Protein AF-A0A7S3GFY5-F1 (afdb_monomer_lite)

Sequence (207 aa):
SFEMDSNKLGGDAKDFGSEGYFRPIQFQVVREAEVPRSKLQVELACGDLARLPACQDGKPHDALIVTVPADNYRVREGSLSECLFRRGISVKMLAENRGFDLREATCCWSSSVMSDEEQGKFNFRHLFVLEESLDINFDYRHLLETIRRLFRFISLHNSTSTPIKRIALPLIGCGSAAAFRPEIGRKNFVLRSILDEMMRVKSELEQ

Structure (mmCIF, N/CA/C/O backbone):
data_AF-A0A7S3GFY5-F1
#
_entry.id   AF-A0A7S3GFY5-F1
#
loop_
_atom_site.group_PDB
_atom_site.id
_atom_site.type_symbol
_atom_site.label_atom_id
_atom_site.label_alt_id
_atom_site.label_comp_id
_atom_site.label_asym_id
_atom_site.label_entity_id
_atom_site.label_seq_id
_atom_site.pdbx_PDB_ins_code
_atom_site.Cartn_x
_atom_site.Cartn_y
_atom_site.Cartn_z
_atom_site.occupancy
_atom_site.B_iso_or_equiv
_atom_site.auth_seq_id
_atom_site.auth_comp_id
_atom_site.auth_asym_id
_atom_site.auth_atom_id
_atom_site.pdbx_PDB_model_num
ATOM 1 N N . SER A 1 1 ? 15.814 -20.978 16.950 1.00 30.70 1 SER A N 1
ATOM 2 C CA . SER A 1 1 ? 16.427 -21.515 15.719 1.00 30.70 1 SER A CA 1
ATOM 3 C C . SER A 1 1 ? 15.338 -21.608 14.664 1.00 30.70 1 SER A C 1
ATOM 5 O O . SER A 1 1 ? 14.291 -22.172 14.936 1.00 30.70 1 SER A O 1
ATOM 7 N N . PHE A 1 2 ? 15.520 -20.946 13.521 1.00 26.77 2 PHE A N 1
ATOM 8 C CA . PHE A 1 2 ? 14.592 -20.986 12.386 1.00 26.77 2 PHE A CA 1
ATOM 9 C C . PHE A 1 2 ? 15.231 -21.881 11.321 1.00 26.77 2 PHE A C 1
ATOM 11 O O . PHE A 1 2 ? 16.162 -21.441 10.653 1.00 26.77 2 PHE A O 1
ATOM 18 N N . GLU A 1 3 ? 14.761 -23.117 11.180 1.00 23.27 3 GLU A N 1
ATOM 19 C CA . GLU A 1 3 ? 15.070 -23.953 10.016 1.00 23.27 3 GLU A CA 1
ATOM 20 C C . GLU A 1 3 ? 13.861 -23.939 9.081 1.00 23.27 3 GLU A C 1
ATOM 22 O O . GLU A 1 3 ? 12.731 -24.209 9.488 1.00 23.27 3 GLU A O 1
ATOM 27 N N . MET A 1 4 ? 14.093 -23.528 7.834 1.00 34.88 4 MET A N 1
ATOM 28 C CA . MET A 1 4 ? 13.108 -23.587 6.760 1.00 34.88 4 MET A CA 1
ATOM 29 C C . MET A 1 4 ? 13.351 -24.857 5.960 1.00 34.88 4 MET A C 1
ATOM 31 O O . MET A 1 4 ? 14.419 -25.023 5.377 1.00 34.88 4 MET A O 1
ATOM 35 N N . ASP A 1 5 ? 12.335 -25.707 5.897 1.00 29.02 5 ASP A N 1
ATOM 36 C CA . ASP A 1 5 ? 12.336 -26.889 5.050 1.00 29.02 5 ASP A CA 1
ATOM 37 C C . ASP A 1 5 ? 12.139 -26.462 3.582 1.00 29.02 5 ASP A C 1
ATOM 39 O O . ASP A 1 5 ? 11.052 -26.052 3.160 1.00 29.02 5 ASP A O 1
ATOM 43 N N . SER A 1 6 ? 13.229 -26.476 2.811 1.00 35.22 6 SER A N 1
ATOM 44 C CA . SER A 1 6 ? 13.293 -26.026 1.411 1.00 35.22 6 SER A CA 1
ATOM 45 C C . SER A 1 6 ? 12.452 -26.870 0.447 1.00 35.22 6 SER A C 1
ATOM 47 O O . SER A 1 6 ? 12.243 -26.466 -0.696 1.00 35.22 6 SER A O 1
ATOM 49 N N . ASN A 1 7 ? 11.925 -28.008 0.902 1.00 34.03 7 ASN A N 1
ATOM 50 C CA . ASN A 1 7 ? 11.219 -28.974 0.063 1.00 34.03 7 ASN A CA 1
ATOM 51 C C . ASN A 1 7 ? 9.719 -28.696 -0.141 1.00 34.03 7 ASN A C 1
ATOM 53 O O . ASN A 1 7 ? 9.075 -29.417 -0.896 1.00 34.03 7 ASN A O 1
ATOM 57 N N . LYS A 1 8 ? 9.141 -27.644 0.459 1.00 36.75 8 LYS A N 1
ATOM 58 C CA . LYS A 1 8 ? 7.705 -27.313 0.289 1.00 36.75 8 LYS A CA 1
ATOM 59 C C . LYS A 1 8 ? 7.379 -26.296 -0.815 1.00 36.75 8 LYS A C 1
ATOM 61 O O . LYS A 1 8 ? 6.218 -25.935 -0.970 1.00 36.75 8 LYS A O 1
ATOM 66 N N . LEU A 1 9 ? 8.366 -25.841 -1.591 1.00 36.31 9 LEU A N 1
ATOM 67 C CA . LEU A 1 9 ? 8.170 -24.873 -2.688 1.00 36.31 9 LEU A CA 1
ATOM 68 C C . LEU A 1 9 ? 8.372 -25.468 -4.096 1.00 36.31 9 LEU A C 1
ATOM 70 O O . LEU A 1 9 ? 8.363 -24.727 -5.076 1.00 36.31 9 LEU A O 1
ATOM 74 N N . GLY A 1 10 ? 8.537 -26.789 -4.212 1.00 30.88 10 GLY A N 1
ATOM 75 C CA . GLY A 1 10 ? 8.690 -27.488 -5.490 1.00 30.88 10 GLY A CA 1
ATOM 76 C C . GLY A 1 10 ? 7.355 -27.746 -6.189 1.00 30.88 10 GLY A C 1
ATOM 77 O O . GLY A 1 10 ? 6.876 -28.873 -6.193 1.00 30.88 10 GLY A O 1
ATOM 78 N N . GLY A 1 11 ? 6.747 -26.704 -6.757 1.00 31.19 11 GLY A N 1
ATOM 79 C CA . GLY A 1 11 ? 5.776 -26.849 -7.842 1.00 31.19 11 GLY A CA 1
ATOM 80 C C . GLY A 1 11 ? 6.497 -26.611 -9.165 1.00 31.19 11 GLY A C 1
ATOM 81 O O . GLY A 1 11 ? 7.033 -25.522 -9.373 1.00 31.19 11 GLY A O 1
ATOM 82 N N . ASP A 1 12 ? 6.567 -27.634 -10.015 1.00 30.86 12 ASP A N 1
ATOM 83 C CA . ASP A 1 12 ? 7.300 -27.622 -11.281 1.00 30.86 12 ASP A CA 1
ATOM 84 C C . ASP A 1 12 ? 6.913 -26.438 -12.181 1.00 30.86 12 ASP A C 1
ATOM 86 O O . ASP A 1 12 ? 5.756 -26.240 -12.549 1.00 30.86 12 ASP A O 1
ATOM 90 N N . ALA A 1 13 ? 7.918 -25.667 -12.596 1.00 38.69 13 ALA A N 1
ATOM 91 C CA . ALA A 1 13 ? 7.795 -24.541 -13.519 1.00 38.69 13 ALA A CA 1
ATOM 92 C C . ALA A 1 13 ? 7.617 -25.000 -14.985 1.00 38.69 13 ALA A C 1
ATOM 94 O O . ALA A 1 13 ? 8.360 -24.565 -15.866 1.00 38.69 13 ALA A O 1
ATOM 95 N N . LYS A 1 14 ? 6.669 -25.909 -15.255 1.00 31.92 14 LYS A N 1
ATOM 96 C CA . LYS A 1 14 ? 6.396 -26.442 -16.606 1.00 31.92 14 LYS A CA 1
ATOM 97 C C . LYS A 1 14 ? 4.981 -26.204 -17.150 1.00 31.92 14 LYS A C 1
ATOM 99 O O . LYS A 1 14 ? 4.750 -26.526 -18.307 1.00 31.92 14 LYS A O 1
ATOM 104 N N . ASP A 1 15 ? 4.092 -25.546 -16.406 1.00 35.19 15 ASP A N 1
ATOM 105 C CA . ASP A 1 15 ? 2.681 -25.363 -16.809 1.00 35.19 15 ASP A CA 1
ATOM 106 C C . ASP A 1 15 ? 2.323 -23.983 -17.399 1.00 35.19 15 ASP A C 1
ATOM 108 O O . ASP A 1 15 ? 1.153 -23.609 -17.464 1.00 35.19 15 ASP A O 1
ATOM 112 N N . PHE A 1 16 ? 3.290 -23.211 -17.907 1.00 41.00 16 PHE A N 1
ATOM 113 C CA . PHE A 1 16 ? 2.990 -21.982 -18.663 1.00 41.00 16 PHE A CA 1
ATOM 114 C C . PHE A 1 16 ? 2.702 -22.295 -20.141 1.00 41.00 16 PHE A C 1
ATOM 116 O O . PHE A 1 16 ? 3.398 -21.838 -21.045 1.00 41.00 16 PHE A O 1
ATOM 123 N N . GLY A 1 17 ? 1.684 -23.127 -20.370 1.00 30.91 17 GLY A N 1
ATOM 124 C CA . GLY A 1 17 ? 1.085 -23.387 -21.676 1.00 30.91 17 GLY A CA 1
ATOM 125 C C . GLY A 1 17 ? -0.063 -22.415 -21.959 1.00 30.91 17 GLY A C 1
ATOM 126 O O . GLY A 1 17 ? -0.849 -22.080 -21.077 1.00 30.91 17 GLY A O 1
ATOM 127 N N . SER A 1 18 ? -0.128 -21.950 -23.202 1.00 42.31 18 SER A N 1
ATOM 128 C CA . SER A 1 18 ? -1.185 -21.127 -23.799 1.00 42.31 18 SER A CA 1
ATOM 129 C C . SER A 1 18 ? -2.602 -21.650 -23.508 1.00 42.31 18 SER A C 1
ATOM 131 O O . SER A 1 18 ? -2.852 -22.839 -23.666 1.00 42.31 18 SER A O 1
ATOM 133 N N . GLU A 1 19 ? -3.514 -20.736 -23.148 1.00 44.09 19 GLU A N 1
ATOM 134 C CA . GLU A 1 19 ? -4.942 -20.970 -22.837 1.00 44.09 19 GLU A CA 1
ATOM 135 C C . GLU A 1 19 ? -5.229 -21.794 -21.565 1.00 44.09 19 GLU A C 1
ATOM 137 O O . GLU A 1 19 ? -5.880 -22.834 -21.583 1.00 44.09 19 GLU A O 1
ATOM 142 N N . GLY A 1 20 ? -4.784 -21.289 -20.410 1.00 33.06 20 GLY A N 1
ATOM 143 C CA . GLY A 1 20 ? -5.116 -21.845 -19.096 1.00 33.06 20 GLY A CA 1
ATOM 144 C C . GLY A 1 20 ? -5.963 -20.883 -18.267 1.00 33.06 20 GLY A C 1
ATOM 145 O O . GLY A 1 20 ? -5.518 -19.784 -17.938 1.00 33.06 20 GLY A O 1
ATOM 146 N N . TYR A 1 21 ? -7.174 -21.296 -17.891 1.00 36.22 21 TYR A N 1
ATOM 147 C CA . TYR A 1 21 ? -7.978 -20.637 -16.862 1.00 36.22 21 TYR A CA 1
ATOM 148 C C . TYR A 1 21 ? -7.131 -20.450 -15.594 1.00 36.22 21 TYR A C 1
ATOM 150 O O . TYR A 1 21 ? -6.921 -21.401 -14.840 1.00 36.22 21 TYR A O 1
ATOM 158 N N . PHE A 1 22 ? -6.664 -19.225 -15.332 1.00 44.25 22 PHE A N 1
ATOM 159 C CA 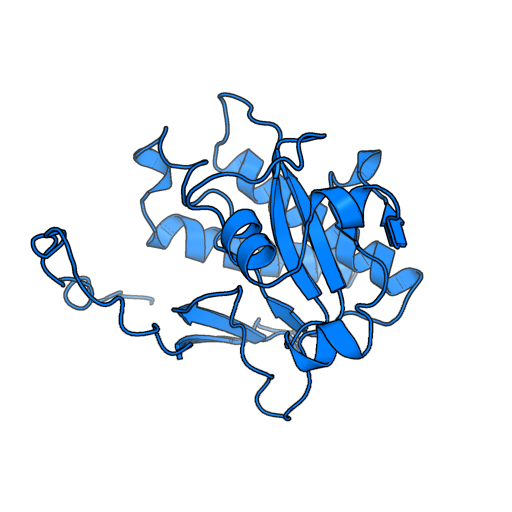. PHE A 1 22 ? -6.119 -18.858 -14.029 1.00 44.25 22 PHE A CA 1
ATOM 160 C C . PHE A 1 22 ? -7.226 -19.102 -13.001 1.00 44.25 22 PHE A C 1
ATOM 162 O O . PHE A 1 22 ? -8.172 -18.317 -12.889 1.00 44.25 22 PHE A O 1
ATOM 169 N N . ARG A 1 23 ? -7.147 -20.216 -12.261 1.00 44.69 23 ARG A N 1
ATOM 170 C CA . ARG A 1 23 ? -7.984 -20.375 -11.073 1.00 44.69 23 ARG A CA 1
ATOM 171 C C . ARG A 1 23 ? -7.670 -19.183 -10.171 1.00 44.69 23 ARG A C 1
ATOM 173 O O . ARG A 1 23 ? -6.487 -18.909 -9.955 1.00 44.69 23 ARG A O 1
ATOM 180 N N . PRO A 1 24 ? -8.681 -18.456 -9.665 1.00 56.12 24 PRO A N 1
ATOM 181 C CA . PRO A 1 24 ? -8.428 -17.383 -8.722 1.00 56.12 24 PRO A CA 1
ATOM 182 C C . PRO A 1 24 ? -7.614 -17.958 -7.565 1.00 56.12 24 PRO A C 1
ATOM 184 O O . PRO A 1 24 ? -8.074 -18.890 -6.903 1.00 56.12 24 PRO A O 1
ATOM 187 N N . ILE A 1 25 ? -6.401 -17.446 -7.353 1.00 63.50 25 ILE A N 1
ATOM 188 C CA . ILE A 1 25 ? -5.628 -17.786 -6.162 1.00 63.50 25 ILE A CA 1
ATOM 189 C C . ILE A 1 25 ? -6.457 -17.268 -4.990 1.00 63.50 25 ILE A C 1
ATOM 191 O O . ILE A 1 25 ? -6.656 -16.057 -4.857 1.00 63.50 25 ILE A O 1
ATOM 195 N N . GLN A 1 26 ? -7.013 -18.183 -4.195 1.00 72.88 26 GLN A N 1
ATOM 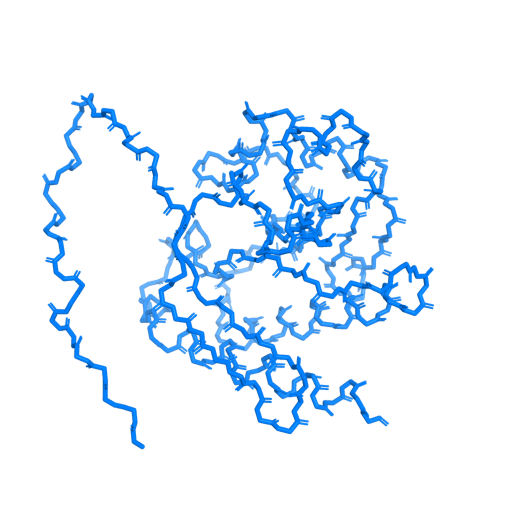196 C CA . GLN A 1 26 ? -7.684 -17.801 -2.962 1.00 72.88 26 GLN A CA 1
ATOM 197 C C . GLN A 1 26 ? -6.650 -17.149 -2.053 1.00 72.88 26 GLN A C 1
ATOM 199 O O . GLN A 1 26 ? -5.553 -17.678 -1.878 1.00 72.88 26 GLN A O 1
ATOM 204 N N . PHE A 1 27 ? -6.998 -15.984 -1.515 1.00 85.81 27 PHE A N 1
ATOM 205 C CA . PHE A 1 27 ? -6.124 -15.270 -0.602 1.00 85.81 27 PHE A CA 1
ATOM 206 C C . PHE A 1 27 ? -5.930 -16.123 0.654 1.00 85.81 27 PHE A C 1
ATOM 208 O O . PHE A 1 27 ? -6.891 -16.406 1.367 1.00 85.81 27 PHE A O 1
ATOM 215 N N . GLN A 1 28 ? -4.701 -16.568 0.892 1.00 87.81 28 GLN A N 1
ATOM 216 C CA . GLN A 1 28 ? -4.372 -17.492 1.966 1.00 87.81 28 GLN A CA 1
ATOM 217 C C . GLN A 1 28 ? -3.229 -16.930 2.797 1.00 87.81 28 GLN A C 1
ATOM 219 O O . GLN A 1 28 ? -2.145 -16.668 2.274 1.00 87.81 28 GLN A O 1
ATOM 224 N N . VAL A 1 29 ? -3.448 -16.806 4.104 1.00 87.81 29 VAL A N 1
ATOM 225 C CA . VAL A 1 29 ? -2.367 -16.544 5.055 1.00 87.81 29 VAL A CA 1
ATOM 226 C C . VAL A 1 29 ? -1.476 -17.783 5.116 1.00 87.81 29 VAL A C 1
ATOM 228 O O . VAL A 1 29 ? -1.919 -18.887 5.427 1.00 87.81 29 VAL A O 1
ATOM 231 N N . VAL A 1 30 ? -0.211 -17.599 4.754 1.00 88.00 30 VAL A N 1
ATOM 232 C CA . VAL A 1 30 ? 0.826 -18.637 4.739 1.00 88.00 30 VAL A CA 1
ATOM 233 C C . VAL A 1 30 ? 1.591 -18.635 6.057 1.00 88.00 30 VAL A C 1
ATOM 235 O O . VAL A 1 30 ? 2.077 -19.678 6.498 1.00 88.00 30 VAL A O 1
ATOM 238 N N . ARG A 1 31 ? 1.733 -17.462 6.683 1.00 82.69 31 ARG A N 1
ATOM 239 C CA . ARG A 1 31 ? 2.439 -17.319 7.952 1.00 82.69 31 ARG A CA 1
ATOM 240 C C . ARG A 1 31 ? 1.965 -16.105 8.726 1.00 82.69 31 ARG A C 1
ATOM 242 O O . ARG A 1 31 ? 1.640 -15.086 8.133 1.00 82.69 31 ARG A O 1
ATOM 249 N N . GLU A 1 32 ? 2.051 -16.199 10.040 1.00 85.75 32 GLU A N 1
ATOM 250 C CA . GLU A 1 32 ? 1.797 -15.092 10.951 1.00 85.75 32 GLU A CA 1
ATOM 251 C C . GLU A 1 32 ? 2.980 -14.937 11.902 1.00 85.75 32 GLU A C 1
ATOM 253 O O . GLU A 1 32 ? 3.670 -15.911 12.230 1.00 85.75 32 GLU A O 1
ATOM 258 N N . ALA A 1 33 ? 3.234 -13.704 12.315 1.00 78.94 33 ALA A N 1
ATOM 259 C CA . ALA A 1 33 ? 4.218 -13.377 13.326 1.00 78.94 33 ALA A CA 1
ATOM 260 C C . ALA A 1 33 ? 3.703 -12.229 14.193 1.00 78.94 33 ALA A C 1
ATOM 262 O O . ALA A 1 33 ? 3.235 -11.209 13.687 1.00 78.94 33 ALA A O 1
ATOM 263 N N . GLU A 1 34 ? 3.838 -12.379 15.504 1.00 82.44 34 GLU A N 1
ATOM 264 C CA . GLU A 1 34 ? 3.674 -11.273 16.438 1.00 82.44 34 GLU A CA 1
ATOM 265 C C . GLU A 1 34 ? 5.003 -10.539 16.596 1.00 82.44 34 GLU A C 1
ATOM 267 O O . GLU A 1 34 ? 6.067 -11.153 16.679 1.00 82.44 34 GLU A O 1
ATOM 272 N N . VAL A 1 35 ? 4.935 -9.214 16.652 1.00 74.50 35 VAL A N 1
ATOM 273 C CA . VAL A 1 35 ? 6.078 -8.323 16.870 1.00 74.50 35 VAL A CA 1
ATOM 274 C C . VAL A 1 35 ? 6.354 -8.258 18.375 1.00 74.50 35 VAL A C 1
ATOM 276 O O . VAL A 1 35 ? 5.540 -7.658 19.089 1.00 74.50 35 VAL A O 1
ATOM 279 N N . PRO A 1 36 ? 7.469 -8.824 18.897 1.00 74.56 36 PRO A N 1
ATOM 280 C CA . PRO A 1 36 ? 7.728 -8.820 20.332 1.00 74.56 36 PRO A CA 1
ATOM 281 C C . PRO A 1 36 ? 7.668 -7.420 20.941 1.00 74.56 36 PRO A C 1
ATOM 283 O O . PRO A 1 36 ? 8.161 -6.457 20.357 1.00 74.56 36 PRO A O 1
ATOM 286 N N . ARG A 1 37 ? 7.097 -7.332 22.149 1.00 78.06 37 ARG A N 1
ATOM 287 C CA . ARG A 1 37 ? 6.901 -6.080 22.906 1.00 78.06 37 ARG A CA 1
ATOM 288 C C . ARG A 1 37 ? 5.995 -5.058 22.214 1.00 78.06 37 ARG A C 1
ATOM 290 O O . ARG A 1 37 ? 6.004 -3.891 22.584 1.00 78.06 37 ARG A O 1
ATOM 297 N N . SER A 1 38 ? 5.179 -5.489 21.257 1.00 74.38 38 SER A N 1
ATOM 298 C CA . SER A 1 38 ? 4.217 -4.626 20.587 1.00 74.38 38 SER A CA 1
ATOM 299 C C . SER A 1 38 ? 2.889 -5.354 20.344 1.00 74.38 38 SER A C 1
ATOM 301 O O . SER A 1 38 ? 2.827 -6.576 20.375 1.00 74.38 38 SER A O 1
ATOM 303 N N . LYS A 1 39 ? 1.823 -4.600 20.049 1.00 80.00 39 LYS A N 1
ATOM 304 C CA . LYS A 1 39 ? 0.520 -5.147 19.619 1.00 80.00 39 LYS A CA 1
ATOM 305 C C . LYS A 1 39 ? 0.408 -5.376 18.100 1.00 80.00 39 LYS A C 1
ATOM 307 O O . LYS A 1 39 ? -0.700 -5.481 17.588 1.00 80.00 39 LYS A O 1
ATOM 312 N N . LEU A 1 40 ? 1.521 -5.340 17.361 1.00 81.62 40 LEU A N 1
ATOM 313 C CA . LEU A 1 40 ? 1.526 -5.503 15.904 1.00 81.62 40 LEU A CA 1
ATOM 314 C C . LEU A 1 40 ? 1.606 -6.984 15.535 1.00 81.62 40 LEU A C 1
ATOM 316 O O . LEU A 1 40 ? 2.421 -7.728 16.080 1.00 81.62 40 LEU A O 1
ATOM 320 N N . GLN A 1 41 ? 0.775 -7.365 14.575 1.00 86.62 41 GLN A N 1
ATOM 321 C CA . GLN A 1 41 ? 0.768 -8.671 13.936 1.00 86.62 41 GLN A CA 1
ATOM 322 C C . GLN A 1 41 ? 1.143 -8.476 12.469 1.00 86.62 41 GLN A C 1
ATOM 324 O O . GLN A 1 41 ? 0.663 -7.541 11.823 1.00 86.62 41 GLN A O 1
ATOM 329 N N . VAL A 1 42 ? 2.028 -9.328 11.961 1.00 86.94 42 VAL A N 1
ATOM 330 C CA . VAL A 1 42 ? 2.377 -9.377 10.544 1.00 86.94 42 VAL A CA 1
ATOM 331 C C . VAL A 1 42 ? 1.895 -10.692 9.964 1.00 86.94 42 VAL A C 1
ATOM 333 O O . VAL A 1 42 ? 2.231 -11.764 10.466 1.00 86.94 42 VAL A O 1
ATOM 336 N N . GLU A 1 43 ? 1.147 -10.597 8.874 1.00 89.44 43 GLU A N 1
ATOM 337 C CA . GLU A 1 43 ? 0.665 -11.742 8.115 1.00 89.44 43 GLU A CA 1
ATOM 338 C C . GLU A 1 43 ? 1.371 -11.775 6.759 1.00 89.44 43 GLU A C 1
ATOM 340 O O . GLU A 1 43 ? 1.380 -10.798 6.008 1.00 89.44 43 GLU A O 1
ATOM 345 N N . LEU A 1 44 ? 1.973 -12.915 6.434 1.00 87.12 44 LEU A N 1
ATOM 346 C CA . LEU A 1 44 ? 2.423 -13.227 5.088 1.00 87.12 44 LEU A CA 1
ATOM 347 C C . LEU A 1 44 ? 1.317 -14.011 4.397 1.00 87.12 44 LEU A C 1
ATOM 349 O O . LEU A 1 44 ? 1.022 -15.140 4.791 1.00 87.12 44 LEU A O 1
ATOM 353 N N . ALA A 1 45 ? 0.756 -13.443 3.337 1.00 89.44 45 ALA A N 1
ATOM 354 C CA . ALA A 1 45 ? -0.304 -14.068 2.565 1.00 89.44 45 ALA A CA 1
ATOM 355 C C . ALA A 1 45 ? 0.066 -14.224 1.086 1.00 89.44 45 ALA A C 1
ATOM 357 O O . ALA A 1 45 ? 0.861 -13.463 0.534 1.00 89.44 45 ALA A O 1
ATOM 358 N N . CYS A 1 46 ? -0.528 -15.228 0.448 1.00 87.94 46 CYS A N 1
ATOM 359 C CA . CYS A 1 46 ? -0.468 -15.457 -0.987 1.00 87.94 46 CYS A CA 1
ATOM 360 C C . CYS A 1 46 ? -1.853 -15.198 -1.583 1.00 87.94 46 CYS A C 1
ATOM 362 O O . CYS A 1 46 ? -2.831 -15.802 -1.149 1.00 87.94 46 CYS A O 1
ATOM 364 N N . GLY A 1 47 ? -1.948 -14.306 -2.565 1.00 90.00 47 GLY A N 1
ATOM 365 C CA . GLY A 1 47 ? -3.213 -13.975 -3.211 1.00 90.00 47 GLY A CA 1
ATOM 366 C C . GLY A 1 47 ? -3.114 -12.756 -4.119 1.00 90.00 47 GLY A C 1
ATOM 367 O O . GLY A 1 47 ? -2.063 -12.126 -4.235 1.00 90.00 47 GLY A O 1
ATOM 368 N N . ASP A 1 48 ? -4.230 -12.427 -4.765 1.00 90.62 48 ASP A N 1
ATOM 369 C CA . ASP A 1 48 ? -4.370 -11.225 -5.588 1.00 90.62 48 ASP A CA 1
ATOM 370 C C . ASP A 1 48 ? -4.787 -10.033 -4.713 1.00 90.62 48 ASP A C 1
ATOM 372 O O . ASP A 1 48 ? -5.914 -9.976 -4.220 1.00 90.62 48 ASP A O 1
ATOM 376 N N . LEU A 1 49 ? -3.887 -9.063 -4.534 1.00 93.12 49 LEU A N 1
ATOM 377 C CA . LEU A 1 49 ? -4.152 -7.844 -3.761 1.00 93.12 49 LEU A CA 1
ATOM 378 C C . LEU A 1 49 ? -5.241 -6.957 -4.382 1.00 93.12 49 LEU A C 1
ATOM 380 O O . LEU A 1 49 ? -5.895 -6.209 -3.660 1.00 93.12 49 LEU A O 1
ATOM 384 N N . ALA A 1 50 ? -5.508 -7.057 -5.688 1.00 93.19 50 ALA A N 1
ATOM 385 C CA . ALA A 1 50 ? -6.646 -6.366 -6.294 1.00 93.19 50 ALA A CA 1
ATOM 386 C C . ALA A 1 50 ? -7.992 -7.012 -5.898 1.00 93.19 50 ALA A C 1
ATOM 388 O O . ALA A 1 50 ? -9.053 -6.411 -6.076 1.00 93.19 50 ALA A O 1
ATOM 389 N N . ARG A 1 51 ? -7.947 -8.225 -5.331 1.00 93.00 51 ARG A N 1
ATOM 390 C CA . ARG A 1 51 ? -9.056 -8.996 -4.747 1.00 93.00 51 ARG A CA 1
ATOM 391 C C . ARG A 1 51 ? -8.880 -9.196 -3.240 1.00 93.00 51 ARG A C 1
ATOM 393 O O . ARG A 1 51 ? -9.321 -10.214 -2.707 1.00 93.00 51 ARG A O 1
ATOM 400 N N . LEU A 1 52 ? -8.231 -8.247 -2.565 1.00 93.81 52 LEU A N 1
ATOM 401 C CA . LEU A 1 52 ? -8.000 -8.310 -1.125 1.00 93.81 52 LEU A CA 1
ATOM 402 C C . LEU A 1 52 ? -9.320 -8.613 -0.385 1.00 93.81 52 LEU A C 1
ATOM 404 O O . LEU A 1 52 ? -10.307 -7.895 -0.597 1.00 93.81 52 LEU A O 1
ATOM 408 N N . PRO A 1 53 ? -9.385 -9.677 0.436 1.00 93.12 53 PRO A N 1
ATOM 409 C CA . PRO A 1 53 ? -10.580 -9.980 1.210 1.00 93.12 53 PRO A CA 1
ATOM 410 C C . PRO A 1 53 ? -10.769 -8.959 2.337 1.00 93.12 53 PRO A C 1
ATOM 412 O O . PRO A 1 53 ? -9.853 -8.218 2.698 1.00 93.12 53 PRO A O 1
ATOM 415 N N . ALA A 1 54 ? -11.966 -8.927 2.918 1.00 91.81 54 ALA A N 1
ATOM 416 C CA . ALA A 1 54 ? -12.163 -8.251 4.192 1.00 91.81 54 ALA A CA 1
ATOM 417 C C . ALA A 1 54 ? -11.315 -8.927 5.281 1.00 91.81 54 ALA A C 1
ATOM 419 O O . ALA A 1 54 ? -10.991 -10.114 5.193 1.00 91.81 54 ALA A O 1
ATOM 420 N N . CYS A 1 55 ? -10.960 -8.170 6.316 1.00 87.56 55 CYS A N 1
ATOM 421 C CA . CYS A 1 55 ? -10.313 -8.726 7.497 1.00 87.56 55 CYS A CA 1
ATOM 422 C C . CYS A 1 55 ? -11.242 -9.735 8.198 1.00 87.56 55 CYS A C 1
ATOM 424 O O . CYS A 1 55 ? -12.451 -9.750 7.964 1.00 87.56 55 CYS A O 1
ATOM 426 N N . GLN A 1 56 ? -10.694 -10.536 9.117 1.00 83.81 56 GLN A N 1
ATOM 427 C CA . GLN A 1 56 ? -11.458 -11.547 9.866 1.00 83.81 56 GLN A CA 1
ATOM 428 C C . GLN A 1 56 ? -12.692 -10.975 10.595 1.00 83.81 56 GLN A C 1
ATOM 430 O O . GLN A 1 56 ? -13.685 -11.674 10.762 1.00 83.81 56 GLN A O 1
ATOM 435 N N . ASP A 1 57 ? -12.664 -9.694 10.987 1.00 87.69 57 ASP A N 1
ATOM 436 C CA . ASP A 1 57 ? -13.793 -8.992 11.614 1.00 87.69 57 ASP A CA 1
ATOM 437 C C . ASP A 1 57 ? -14.803 -8.396 10.612 1.00 87.69 57 ASP A C 1
ATOM 439 O O . ASP A 1 57 ? -15.638 -7.576 10.992 1.00 87.69 57 ASP A O 1
ATOM 443 N N . GLY A 1 58 ? -14.713 -8.769 9.332 1.00 89.62 58 GLY A N 1
ATOM 444 C CA . GLY A 1 58 ? -15.588 -8.314 8.251 1.00 89.62 58 GLY A CA 1
ATOM 445 C C . GLY A 1 58 ? -15.338 -6.877 7.786 1.00 89.62 58 GLY A C 1
ATOM 446 O O . GLY A 1 58 ? -16.053 -6.390 6.915 1.00 89.62 58 GLY A O 1
ATOM 447 N N . LYS A 1 59 ? -14.342 -6.178 8.344 1.00 91.38 59 LYS A N 1
ATOM 448 C CA . LYS A 1 59 ? -14.033 -4.791 7.971 1.00 91.38 59 LYS A CA 1
ATOM 449 C C . LYS A 1 59 ? -13.054 -4.722 6.798 1.00 91.38 59 LYS A C 1
ATOM 451 O O . LYS A 1 59 ? -12.213 -5.613 6.654 1.00 91.38 59 LYS A O 1
ATOM 456 N N . PRO A 1 60 ? -13.096 -3.643 5.998 1.00 93.62 60 PRO A N 1
ATOM 457 C CA . PRO A 1 60 ? -12.043 -3.372 5.033 1.00 93.62 60 PRO A CA 1
ATOM 458 C C . PRO A 1 60 ? -10.712 -3.097 5.744 1.00 93.62 60 PRO A C 1
ATOM 460 O O . PRO A 1 60 ? -10.667 -2.689 6.909 1.00 93.62 60 PRO A O 1
ATOM 463 N N . HIS A 1 61 ? -9.626 -3.284 5.006 1.00 95.44 61 HIS A N 1
ATOM 464 C CA . HIS A 1 61 ? -8.310 -2.790 5.374 1.00 95.44 61 HIS A CA 1
ATOM 465 C C . HIS A 1 61 ? -8.328 -1.256 5.360 1.00 95.44 61 HIS A C 1
ATOM 467 O O . HIS A 1 61 ? -9.085 -0.628 4.615 1.00 95.44 61 HIS A O 1
ATOM 473 N N . ASP A 1 62 ? -7.493 -0.620 6.171 1.00 96.06 62 ASP A N 1
ATOM 474 C CA . ASP A 1 62 ? -7.435 0.840 6.181 1.00 96.06 62 ASP A CA 1
ATOM 475 C C . ASP A 1 62 ? -6.683 1.359 4.950 1.00 96.06 62 ASP A C 1
ATOM 477 O O . ASP A 1 62 ? -7.090 2.357 4.361 1.00 96.06 62 ASP A O 1
ATOM 481 N N . ALA A 1 63 ? -5.647 0.647 4.499 1.00 96.56 63 ALA A N 1
ATOM 482 C CA . ALA A 1 63 ? -4.930 0.991 3.276 1.00 96.56 63 ALA A CA 1
ATOM 483 C C . ALA A 1 63 ? -4.437 -0.236 2.496 1.00 96.56 63 ALA A C 1
ATOM 485 O O . ALA A 1 63 ? -4.012 -1.237 3.079 1.00 96.56 63 ALA A O 1
ATOM 486 N N . LEU A 1 64 ? -4.437 -0.119 1.167 1.00 97.25 64 LEU A N 1
ATOM 487 C CA . LEU A 1 64 ? -3.640 -0.947 0.264 1.00 97.25 64 LEU A CA 1
ATOM 488 C C . LEU A 1 64 ? -2.467 -0.113 -0.256 1.00 97.25 64 LEU A C 1
ATOM 490 O O . LEU A 1 64 ? -2.675 0.984 -0.771 1.00 97.25 64 LEU A O 1
ATOM 494 N N . ILE A 1 65 ? -1.251 -0.641 -0.158 1.00 95.50 65 ILE A N 1
ATOM 495 C CA . ILE A 1 65 ? -0.060 -0.011 -0.727 1.00 95.50 65 ILE A CA 1
ATOM 496 C C . ILE A 1 65 ? 0.143 -0.479 -2.166 1.00 95.50 65 ILE A C 1
ATOM 498 O O . ILE A 1 65 ? 0.069 -1.671 -2.462 1.00 95.50 65 ILE A O 1
ATOM 502 N N . VAL A 1 66 ? 0.462 0.455 -3.055 1.00 93.81 66 VAL A N 1
ATOM 503 C CA . VAL A 1 66 ? 0.935 0.182 -4.414 1.00 93.81 66 VAL A CA 1
ATOM 504 C C . VAL A 1 66 ? 2.256 0.893 -4.655 1.00 93.81 66 VAL A C 1
ATOM 506 O O . VAL A 1 66 ? 2.473 1.998 -4.160 1.00 93.81 66 VAL A O 1
ATOM 509 N N . THR A 1 67 ? 3.131 0.269 -5.437 1.00 89.31 67 THR A N 1
ATOM 510 C CA . THR A 1 67 ? 4.378 0.888 -5.888 1.00 89.31 67 THR A CA 1
ATOM 511 C C . THR A 1 67 ? 4.252 1.320 -7.341 1.00 89.31 67 THR A C 1
ATOM 513 O O . THR A 1 67 ? 3.711 0.596 -8.184 1.00 89.31 67 THR A O 1
ATOM 516 N N . VAL A 1 68 ? 4.734 2.521 -7.644 1.00 89.31 68 VAL A N 1
ATOM 517 C CA . VAL A 1 68 ? 4.755 3.084 -9.000 1.00 89.31 68 VAL A CA 1
ATOM 518 C C . VAL A 1 68 ? 6.065 3.835 -9.226 1.00 89.31 68 VAL A C 1
ATOM 520 O O . VAL A 1 68 ? 6.662 4.301 -8.260 1.00 89.31 68 VAL A O 1
ATOM 523 N N . PRO A 1 69 ? 6.533 3.987 -10.474 1.00 87.38 69 PRO A N 1
ATOM 524 C CA . PRO A 1 69 ? 7.631 4.902 -10.746 1.00 87.38 69 PRO A CA 1
ATOM 525 C C . PRO A 1 69 ? 7.249 6.343 -10.393 1.00 87.38 69 PRO A C 1
ATOM 527 O O . PRO A 1 69 ? 6.114 6.756 -10.649 1.00 87.38 69 PRO A O 1
ATOM 530 N N . ALA A 1 70 ? 8.208 7.097 -9.857 1.00 88.62 70 ALA A N 1
ATOM 531 C CA . ALA A 1 70 ? 8.028 8.509 -9.527 1.00 88.62 70 ALA A CA 1
ATOM 532 C C . ALA A 1 70 ? 7.423 9.302 -10.697 1.00 88.62 70 ALA A C 1
ATOM 534 O O . ALA A 1 70 ? 7.851 9.159 -11.847 1.00 88.62 70 ALA A O 1
ATOM 535 N N . ASP A 1 71 ? 6.377 10.075 -10.389 1.00 87.75 71 ASP A N 1
ATOM 536 C CA . ASP A 1 71 ? 5.584 10.885 -11.327 1.00 87.75 71 ASP A CA 1
ATOM 537 C C . ASP A 1 71 ? 5.022 10.151 -12.568 1.00 87.75 71 ASP A C 1
ATOM 539 O O . ASP A 1 71 ? 4.524 10.778 -13.508 1.00 87.75 71 ASP A O 1
ATOM 543 N N . ASN A 1 72 ? 5.037 8.814 -12.592 1.00 90.00 72 ASN A N 1
ATOM 544 C CA . ASN A 1 72 ? 4.528 8.028 -13.711 1.00 90.00 72 ASN A CA 1
ATOM 545 C C . ASN A 1 72 ? 3.512 6.979 -13.251 1.00 90.00 72 ASN A C 1
ATOM 547 O O . ASN A 1 72 ? 3.824 5.821 -12.975 1.00 90.00 72 ASN A O 1
ATOM 551 N N . TYR A 1 73 ? 2.249 7.397 -13.278 1.00 92.88 73 TYR A N 1
ATOM 552 C CA . TYR A 1 73 ? 1.091 6.584 -12.902 1.00 92.88 73 TYR A CA 1
ATOM 553 C C . TYR A 1 73 ? 0.428 5.873 -14.086 1.00 92.88 73 TYR A C 1
ATOM 555 O O . TYR A 1 73 ? -0.737 5.477 -14.002 1.00 92.88 73 TYR A O 1
ATOM 563 N N . ARG A 1 74 ? 1.118 5.749 -15.227 1.00 90.88 74 ARG A N 1
ATOM 564 C CA . ARG A 1 74 ? 0.577 4.982 -16.354 1.00 90.88 74 ARG A CA 1
ATOM 565 C C . ARG A 1 74 ? 0.392 3.527 -15.931 1.00 90.88 74 ARG A C 1
ATOM 567 O O . ARG A 1 74 ? 1.195 2.979 -15.178 1.00 90.88 74 ARG A O 1
ATOM 574 N N . VAL A 1 75 ? -0.669 2.907 -16.438 1.00 90.50 75 VAL A N 1
ATOM 575 C CA . VAL A 1 75 ? -0.921 1.481 -16.227 1.00 90.50 75 VAL A CA 1
ATOM 576 C C . VAL A 1 75 ? 0.270 0.693 -16.766 1.00 90.50 75 VAL A C 1
ATOM 578 O O . VAL A 1 75 ? 0.675 0.888 -17.913 1.00 90.50 75 VAL A O 1
ATOM 581 N N . ARG A 1 76 ? 0.847 -0.167 -15.925 1.00 86.12 76 ARG A N 1
ATOM 582 C CA . ARG A 1 76 ? 1.971 -1.031 -16.295 1.00 86.12 76 ARG A CA 1
ATOM 583 C C . ARG A 1 76 ? 1.487 -2.465 -16.374 1.00 86.12 76 ARG A C 1
ATOM 585 O O . ARG A 1 76 ? 0.977 -2.984 -15.383 1.00 86.12 76 ARG A O 1
ATOM 592 N N . GLU A 1 77 ? 1.665 -3.091 -17.526 1.00 86.38 77 GLU A N 1
ATOM 593 C CA . GLU A 1 77 ? 1.285 -4.487 -17.729 1.00 86.38 77 GLU A CA 1
ATOM 594 C C . GLU A 1 77 ? 1.966 -5.410 -16.704 1.00 86.38 77 GLU A C 1
ATOM 596 O O . GLU A 1 77 ? 3.132 -5.218 -16.346 1.00 86.38 77 GLU A O 1
ATOM 601 N N . GLY A 1 78 ? 1.214 -6.377 -16.180 1.00 83.31 78 GLY A N 1
ATOM 602 C CA . GLY A 1 78 ? 1.671 -7.338 -15.178 1.00 83.31 78 GLY A CA 1
ATOM 603 C C . GLY A 1 78 ? 1.873 -6.751 -13.777 1.00 83.31 78 GLY A C 1
ATOM 604 O O . GLY A 1 78 ? 2.474 -7.405 -12.924 1.00 83.31 78 GLY A O 1
ATOM 605 N N . SER A 1 79 ? 1.412 -5.524 -13.520 1.00 87.00 79 SER A N 1
ATOM 606 C CA . SER A 1 79 ? 1.545 -4.863 -12.216 1.00 87.00 79 SER A CA 1
ATOM 607 C C . SER A 1 79 ? 0.236 -4.835 -11.427 1.00 87.00 79 SER A C 1
ATOM 609 O O . SER A 1 79 ? -0.861 -4.942 -11.976 1.00 87.00 79 SER A O 1
ATOM 611 N N . LEU A 1 80 ? 0.344 -4.602 -10.116 1.00 90.94 80 LEU A N 1
ATOM 612 C CA . LEU A 1 80 ? -0.823 -4.396 -9.258 1.00 90.94 80 LEU A CA 1
ATOM 613 C C . LEU A 1 80 ? -1.680 -3.205 -9.726 1.00 90.94 80 LEU A C 1
ATOM 615 O O . LEU A 1 80 ? -2.905 -3.275 -9.647 1.00 90.94 80 LEU A O 1
ATOM 619 N N . SER A 1 81 ? -1.068 -2.141 -10.261 1.00 91.50 81 SER A N 1
ATOM 620 C CA . SER A 1 81 ? -1.819 -0.983 -10.763 1.00 91.50 81 SER A CA 1
ATOM 621 C C . SER A 1 81 ? -2.655 -1.319 -11.999 1.00 91.50 81 SER A C 1
ATOM 623 O O . SER A 1 81 ? -3.751 -0.784 -12.145 1.00 91.50 81 SER A O 1
ATOM 625 N N . GLU A 1 82 ? -2.215 -2.256 -12.843 1.00 92.94 82 GLU A N 1
ATOM 626 C CA . GLU A 1 82 ? -3.051 -2.790 -13.920 1.00 92.94 82 GLU A CA 1
ATOM 627 C C . GLU A 1 82 ? -4.215 -3.625 -13.385 1.00 92.94 82 GLU A C 1
ATOM 629 O O . GLU A 1 82 ? -5.349 -3.437 -13.829 1.00 92.94 82 GLU A O 1
ATOM 634 N N . CYS A 1 83 ? -3.970 -4.523 -12.429 1.00 93.38 83 CYS A N 1
ATOM 635 C CA . CYS A 1 83 ? -5.037 -5.336 -11.842 1.00 93.38 83 CYS A CA 1
ATOM 636 C C . CYS A 1 83 ? -6.128 -4.468 -11.194 1.00 93.38 83 CYS A C 1
ATOM 638 O O . CYS A 1 83 ? -7.316 -4.762 -11.334 1.00 93.38 83 CYS A O 1
ATOM 640 N N . LEU A 1 84 ? -5.734 -3.378 -10.530 1.00 95.06 84 LEU A N 1
ATOM 641 C CA . LEU A 1 84 ? -6.655 -2.378 -9.988 1.00 95.06 84 LEU A CA 1
ATOM 642 C C . LEU A 1 84 ? -7.388 -1.616 -11.101 1.00 95.06 84 LEU A C 1
ATOM 644 O O . LEU A 1 84 ? -8.613 -1.493 -11.042 1.00 95.06 84 LEU A O 1
ATOM 648 N N . PHE A 1 85 ? -6.677 -1.193 -12.150 1.00 95.62 85 PHE A N 1
ATOM 649 C CA . PHE A 1 85 ? -7.262 -0.479 -13.289 1.00 95.62 85 PHE A CA 1
ATOM 650 C C . PHE A 1 85 ? -8.336 -1.300 -14.000 1.00 95.62 85 PHE A C 1
ATOM 652 O O . PHE A 1 85 ? -9.442 -0.811 -14.223 1.00 95.62 85 PHE A O 1
ATOM 659 N N . ARG A 1 86 ? -8.066 -2.584 -14.263 1.00 94.62 86 ARG A N 1
ATOM 660 C CA . ARG A 1 86 ? -9.037 -3.519 -14.860 1.00 94.62 86 ARG A CA 1
ATOM 661 C C . ARG A 1 86 ? -10.297 -3.709 -14.006 1.00 94.62 86 ARG A C 1
ATOM 663 O O . ARG A 1 86 ? -11.309 -4.178 -14.515 1.00 94.62 86 ARG A O 1
ATOM 670 N N . ARG A 1 87 ? -10.246 -3.357 -12.718 1.00 93.94 87 ARG A N 1
ATOM 671 C CA . ARG A 1 87 ? -11.366 -3.431 -11.767 1.00 93.94 87 ARG A CA 1
ATOM 672 C C . ARG A 1 87 ? -11.995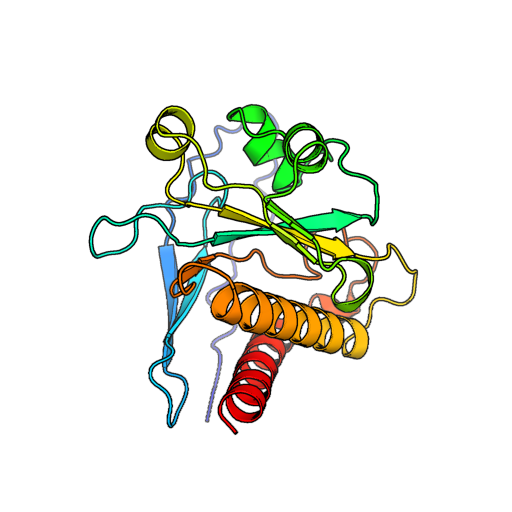 -2.068 -11.460 1.00 93.94 87 ARG A C 1
ATOM 674 O O . ARG A 1 87 ? -12.896 -1.999 -10.629 1.00 93.94 87 ARG A O 1
ATOM 681 N N . GLY A 1 88 ? -11.549 -1.009 -12.131 1.00 94.88 88 GLY A N 1
ATOM 682 C CA . GLY A 1 88 ? -12.129 0.329 -12.032 1.00 94.88 88 GLY A CA 1
ATOM 683 C C . GLY A 1 88 ? -11.363 1.323 -11.158 1.00 94.88 88 GLY A C 1
ATOM 684 O O . GLY A 1 88 ? -11.809 2.458 -11.062 1.00 94.88 88 GLY A O 1
ATOM 685 N N . ILE A 1 89 ? -10.215 0.960 -10.569 1.00 95.38 89 ILE A N 1
ATOM 686 C CA . ILE A 1 89 ? -9.363 1.910 -9.831 1.00 95.38 89 ILE A CA 1
ATOM 687 C C . ILE A 1 89 ? -8.185 2.348 -10.699 1.00 95.38 89 ILE A C 1
ATOM 689 O O . ILE A 1 89 ? -7.268 1.576 -10.970 1.00 95.38 89 ILE A O 1
ATOM 693 N N . SER A 1 90 ? -8.169 3.621 -11.091 1.00 95.44 90 SER A N 1
ATOM 694 C CA . SER A 1 90 ? -7.053 4.217 -11.828 1.00 95.44 90 SER A CA 1
ATOM 695 C C . SER A 1 90 ? -6.151 5.025 -10.902 1.00 95.44 90 SER A C 1
ATOM 697 O O . SER A 1 90 ? -6.524 6.106 -10.452 1.00 95.44 90 SER A O 1
ATOM 699 N N . VAL A 1 91 ? -4.923 4.543 -10.676 1.00 95.75 91 VAL A N 1
ATOM 700 C CA . VAL A 1 91 ? -3.914 5.267 -9.878 1.00 95.75 91 VAL A CA 1
ATOM 701 C C . VAL A 1 91 ? -3.650 6.660 -10.451 1.00 95.75 91 VAL A C 1
ATOM 703 O O . VAL A 1 91 ? -3.513 7.617 -9.697 1.00 95.75 91 VAL A O 1
ATOM 706 N N . LYS A 1 92 ? -3.643 6.792 -11.784 1.00 96.50 92 LYS A N 1
ATOM 707 C CA . LYS A 1 92 ? -3.484 8.082 -12.461 1.00 96.50 92 LYS A CA 1
ATOM 708 C C . LYS A 1 92 ? -4.594 9.065 -12.090 1.00 96.50 92 LYS A C 1
ATOM 710 O O . LYS A 1 92 ? -4.282 10.204 -11.778 1.00 96.50 92 LYS A O 1
ATOM 715 N N . MET A 1 93 ? -5.853 8.622 -12.102 1.00 95.44 93 MET A N 1
ATOM 716 C CA . MET A 1 93 ? -6.987 9.485 -11.744 1.00 95.44 93 MET A CA 1
ATOM 717 C C . MET A 1 93 ? -6.926 9.886 -10.267 1.00 95.44 93 MET A C 1
ATOM 719 O O . MET A 1 93 ? -7.140 11.042 -9.931 1.00 95.44 93 MET A O 1
ATOM 723 N N . LEU A 1 94 ? -6.569 8.951 -9.381 1.00 96.06 94 LEU A N 1
ATOM 724 C CA . LEU A 1 94 ? -6.402 9.246 -7.954 1.00 96.06 94 LEU A CA 1
ATOM 725 C C . LEU A 1 94 ? -5.264 10.245 -7.690 1.00 96.06 94 LEU A C 1
ATOM 727 O O . LEU A 1 94 ? -5.348 11.036 -6.755 1.00 96.06 94 LEU A O 1
ATOM 731 N N . ALA A 1 95 ? -4.214 10.237 -8.514 1.00 95.94 95 ALA A N 1
ATOM 732 C CA . ALA A 1 95 ? -3.098 11.169 -8.386 1.00 95.94 95 ALA A CA 1
ATOM 733 C C . ALA A 1 95 ? -3.468 12.622 -8.737 1.00 95.94 95 ALA A C 1
ATOM 735 O O . ALA A 1 95 ? -2.762 13.536 -8.316 1.00 95.94 95 ALA A O 1
ATOM 736 N N . GLU A 1 96 ? -4.554 12.850 -9.485 1.00 94.88 96 GLU A N 1
ATOM 737 C CA . GLU A 1 96 ? -5.050 14.197 -9.814 1.00 94.88 96 GLU A CA 1
ATOM 738 C C . GLU A 1 96 ? -5.720 14.872 -8.608 1.00 94.88 96 GLU A C 1
ATOM 740 O O . GLU A 1 96 ? -5.754 16.098 -8.530 1.00 94.88 96 GLU A O 1
ATOM 745 N N . ASN A 1 97 ? -6.207 14.081 -7.646 1.00 92.94 97 ASN A N 1
ATOM 746 C CA . ASN A 1 97 ? -6.827 14.566 -6.417 1.00 92.94 97 ASN A CA 1
ATOM 747 C C . ASN A 1 97 ? -6.368 13.734 -5.210 1.00 92.94 97 ASN A C 1
ATOM 749 O O . ASN A 1 97 ? -7.089 12.877 -4.691 1.00 92.94 97 ASN A O 1
ATOM 753 N N . ARG A 1 98 ? -5.124 13.969 -4.786 1.00 94.88 98 ARG A N 1
ATOM 754 C CA . ARG A 1 98 ? -4.522 13.276 -3.641 1.00 94.88 98 ARG A CA 1
ATOM 755 C C . ARG A 1 98 ? -5.154 13.765 -2.340 1.00 94.88 98 ARG A C 1
ATOM 757 O O . ARG A 1 98 ? -5.364 14.960 -2.158 1.00 94.88 98 ARG A O 1
ATOM 764 N N . GLY A 1 99 ? -5.405 12.844 -1.414 1.00 94.50 99 GLY A N 1
ATOM 765 C CA . GLY A 1 99 ? -5.916 13.174 -0.084 1.00 94.50 99 GLY A CA 1
ATOM 766 C C . GLY A 1 99 ? -4.820 13.703 0.839 1.00 94.50 99 GLY A C 1
ATOM 767 O O . GLY A 1 99 ? -5.002 14.719 1.503 1.00 94.50 99 GLY A O 1
ATOM 768 N N . PHE A 1 100 ? -3.670 13.028 0.863 1.00 95.00 100 PHE A N 1
ATOM 769 C CA . PHE A 1 100 ? -2.511 13.418 1.663 1.00 95.00 100 PHE A CA 1
ATOM 770 C C . PHE A 1 100 ? -1.235 13.184 0.854 1.00 95.00 100 PHE A C 1
ATOM 772 O O . PHE A 1 100 ? -0.989 12.069 0.400 1.00 95.00 100 PHE A O 1
ATOM 779 N N . ASP A 1 101 ? -0.428 14.222 0.650 1.00 96.12 101 ASP A N 1
ATOM 780 C CA . ASP A 1 101 ? 0.763 14.171 -0.203 1.00 96.12 101 ASP A CA 1
ATOM 781 C C . ASP A 1 101 ? 1.999 14.569 0.612 1.00 96.12 101 ASP A C 1
ATOM 783 O O . ASP A 1 101 ? 2.091 15.686 1.114 1.00 96.12 101 ASP A O 1
ATOM 787 N N . LEU A 1 102 ? 2.940 13.634 0.758 1.00 95.12 102 LEU A N 1
ATOM 788 C CA . LEU A 1 102 ? 4.246 13.863 1.376 1.00 95.12 102 LEU A CA 1
ATOM 789 C C . LEU A 1 102 ? 5.375 13.380 0.461 1.00 95.12 102 LEU A C 1
ATOM 791 O O . LEU A 1 102 ? 6.443 12.990 0.941 1.00 95.12 102 LEU A O 1
ATOM 795 N N . ARG A 1 103 ? 5.165 13.388 -0.859 1.00 94.38 103 ARG A N 1
ATOM 796 C CA . ARG A 1 103 ? 6.123 12.820 -1.816 1.00 94.38 103 ARG A CA 1
ATOM 797 C C . ARG A 1 103 ? 7.523 13.410 -1.687 1.00 94.38 103 ARG A C 1
ATOM 799 O O . ARG A 1 103 ? 8.494 12.667 -1.782 1.00 94.38 103 ARG A O 1
ATOM 806 N N . GLU A 1 104 ? 7.632 14.697 -1.374 1.00 91.12 104 GLU A N 1
ATOM 807 C CA . GLU A 1 104 ? 8.925 15.361 -1.165 1.00 91.12 104 GLU A CA 1
ATOM 808 C C . GLU A 1 104 ? 9.709 14.800 0.034 1.00 91.12 104 GLU A C 1
ATOM 810 O O . GLU A 1 104 ? 10.936 14.752 0.004 1.00 91.12 104 GLU A O 1
ATOM 815 N N . ALA A 1 105 ? 9.019 14.347 1.086 1.00 90.31 105 ALA A N 1
ATOM 816 C CA . ALA A 1 105 ? 9.646 13.883 2.324 1.00 90.31 105 ALA A CA 1
ATOM 817 C C . ALA A 1 105 ? 9.742 12.353 2.428 1.00 90.31 105 ALA A C 1
ATOM 819 O O . ALA A 1 105 ? 10.638 11.830 3.093 1.00 90.31 105 ALA A O 1
ATOM 820 N N . THR A 1 106 ? 8.792 11.632 1.831 1.00 92.12 106 THR A N 1
ATOM 821 C CA . THR A 1 106 ? 8.629 10.182 2.010 1.00 92.12 106 THR A CA 1
ATOM 822 C C . THR A 1 106 ? 8.409 9.429 0.703 1.00 92.12 106 THR A C 1
ATOM 824 O O . THR A 1 106 ? 8.235 8.214 0.730 1.00 92.12 106 THR A O 1
ATOM 827 N N . CYS A 1 107 ? 8.385 10.110 -0.445 1.00 93.12 107 CYS A N 1
ATOM 828 C CA . CYS A 1 107 ? 7.994 9.516 -1.727 1.00 93.12 107 CYS A CA 1
ATOM 829 C C . CYS A 1 107 ? 6.598 8.865 -1.687 1.00 93.12 107 CYS A C 1
ATOM 831 O O . CYS A 1 107 ? 6.297 8.016 -2.515 1.00 93.12 107 CYS A O 1
ATOM 833 N N . CYS A 1 108 ? 5.747 9.225 -0.721 1.00 95.62 108 CYS A N 1
ATOM 834 C CA . CYS A 1 108 ? 4.439 8.610 -0.541 1.00 95.62 108 CYS A CA 1
ATOM 835 C C . CYS A 1 108 ? 3.316 9.643 -0.601 1.00 95.62 108 CYS A C 1
ATOM 837 O O . CYS A 1 108 ? 3.454 10.775 -0.132 1.00 95.62 108 CYS A O 1
ATOM 839 N N . TRP A 1 109 ? 2.171 9.207 -1.107 1.00 96.94 109 TRP A N 1
ATOM 840 C CA . TRP A 1 109 ? 0.903 9.917 -0.989 1.00 96.94 109 TRP A CA 1
ATOM 841 C C . TRP A 1 109 ? -0.247 8.930 -0.785 1.00 96.94 109 TRP A C 1
ATOM 843 O O . TRP A 1 109 ? -0.102 7.732 -1.029 1.00 96.94 109 TRP A O 1
ATOM 853 N N . SER A 1 110 ? -1.398 9.414 -0.326 1.00 97.00 110 SER A N 1
ATOM 854 C CA . SER A 1 110 ? -2.628 8.635 -0.219 1.00 97.00 110 SER A CA 1
ATOM 855 C C . SER A 1 110 ? -3.751 9.255 -1.033 1.00 97.00 110 SER A C 1
ATOM 857 O O . SER A 1 110 ? -3.863 10.477 -1.169 1.00 97.00 110 SER A O 1
ATOM 859 N N . SER A 1 111 ? -4.609 8.398 -1.575 1.00 96.81 111 SER A N 1
ATOM 860 C CA . SER A 1 111 ? -5.903 8.824 -2.091 1.00 96.81 111 SER A CA 1
ATOM 861 C C . SER A 1 111 ? -6.765 9.413 -0.971 1.00 96.81 111 SER A C 1
ATOM 863 O O . SER A 1 111 ? -6.598 9.093 0.214 1.00 96.81 111 SER A O 1
ATOM 865 N N . SER A 1 112 ? -7.786 10.180 -1.350 1.00 94.56 112 SER A N 1
ATOM 866 C CA . SER A 1 112 ? -8.961 10.352 -0.492 1.00 94.56 112 SER A CA 1
ATOM 867 C C . SER A 1 112 ? -9.555 8.991 -0.093 1.00 94.56 112 SER A C 1
ATOM 869 O O . SER A 1 112 ? -9.205 7.946 -0.657 1.00 94.56 112 SER A O 1
ATOM 871 N N . VAL A 1 113 ? -10.439 8.996 0.906 1.00 94.00 113 VAL A N 1
ATOM 872 C CA . VAL A 1 113 ? -11.211 7.798 1.262 1.00 94.00 113 VAL A CA 1
ATOM 873 C C . VAL A 1 113 ? -11.966 7.322 0.017 1.00 94.00 113 VAL A C 1
ATOM 875 O O . VAL A 1 113 ? -12.602 8.134 -0.655 1.00 94.00 113 VAL A O 1
ATOM 878 N N . MET A 1 114 ? -11.880 6.027 -0.284 1.00 93.75 114 MET A N 1
ATOM 879 C CA . MET A 1 114 ? -12.634 5.385 -1.362 1.00 93.75 114 MET A CA 1
ATOM 880 C C . MET A 1 114 ? -14.129 5.643 -1.166 1.00 93.75 114 MET A C 1
ATOM 882 O O . MET A 1 114 ? -14.638 5.528 -0.046 1.00 93.75 114 MET A O 1
ATOM 886 N N . SER A 1 115 ? -14.825 5.964 -2.251 1.00 93.44 115 SER A N 1
ATOM 887 C CA . SER A 1 115 ? -16.277 6.149 -2.260 1.00 93.44 115 SER A CA 1
ATOM 888 C C . SER A 1 115 ? -17.019 4.874 -1.844 1.00 93.44 115 SER A C 1
ATOM 890 O O . SER A 1 115 ? -16.465 3.775 -1.893 1.00 93.44 115 SER A O 1
ATOM 892 N N . ASP A 1 116 ? -18.298 4.992 -1.487 1.00 91.69 116 ASP A N 1
ATOM 893 C CA . ASP A 1 116 ? -19.128 3.829 -1.142 1.00 91.69 116 ASP A CA 1
ATOM 894 C C . ASP A 1 116 ? -19.222 2.819 -2.300 1.00 91.69 116 ASP A C 1
ATOM 896 O O . ASP A 1 116 ? -19.229 1.608 -2.077 1.00 91.69 116 ASP A O 1
ATOM 900 N N . GLU A 1 117 ? -19.231 3.300 -3.551 1.00 92.88 117 GLU A N 1
ATOM 901 C CA . GLU A 1 117 ? -19.218 2.433 -4.734 1.00 92.88 117 GLU A CA 1
ATOM 902 C C . GLU A 1 117 ? -17.910 1.634 -4.836 1.00 92.88 117 GLU A C 1
ATOM 904 O O . GLU A 1 117 ? -17.923 0.432 -5.118 1.00 92.88 117 GLU A O 1
ATOM 909 N N . GLU A 1 118 ? -16.771 2.284 -4.592 1.00 93.62 118 GLU A N 1
ATOM 910 C CA . GLU A 1 118 ? -15.464 1.628 -4.580 1.00 93.62 118 GLU A CA 1
ATOM 911 C C . GLU A 1 118 ? -15.346 0.660 -3.397 1.00 93.62 118 GLU A C 1
ATOM 913 O O . GLU A 1 118 ? -14.917 -0.477 -3.586 1.00 93.62 118 GLU A O 1
ATOM 918 N N . GLN A 1 119 ? -15.807 1.034 -2.201 1.00 90.00 119 GLN A N 1
ATOM 919 C CA . GLN A 1 119 ? -15.808 0.144 -1.033 1.00 90.00 119 GLN A CA 1
ATOM 920 C C . GLN A 1 119 ? -16.730 -1.072 -1.209 1.00 90.00 119 GLN A C 1
ATOM 922 O O . GLN A 1 119 ? -16.459 -2.134 -0.655 1.00 90.00 119 GLN A O 1
ATOM 927 N N . GLY A 1 120 ? -17.772 -0.973 -2.041 1.00 89.56 120 GLY A N 1
ATOM 928 C CA . GLY A 1 120 ? -18.575 -2.129 -2.452 1.00 89.56 120 GLY A CA 1
ATOM 929 C C . GLY A 1 120 ? -17.818 -3.138 -3.332 1.00 89.56 120 GLY A C 1
ATOM 930 O O . GLY A 1 120 ? -18.225 -4.295 -3.435 1.00 89.56 120 GLY A O 1
ATOM 931 N N . LYS A 1 121 ? -16.712 -2.725 -3.968 1.00 92.75 121 LYS A N 1
ATOM 932 C CA . LYS A 1 121 ? -15.891 -3.547 -4.882 1.00 92.75 121 LYS A CA 1
ATOM 933 C C . LYS A 1 121 ? -14.541 -3.952 -4.281 1.00 92.75 121 LYS A C 1
ATOM 935 O O . LYS A 1 121 ? -13.946 -4.946 -4.721 1.00 92.75 121 LYS A O 1
ATOM 940 N N . PHE A 1 122 ? -14.049 -3.184 -3.313 1.00 95.38 122 PHE A N 1
ATOM 941 C CA . PHE A 1 122 ? -12.714 -3.305 -2.741 1.00 95.38 122 PHE A CA 1
ATOM 942 C C . PHE A 1 122 ? -12.761 -3.260 -1.215 1.00 95.38 122 PHE A C 1
ATOM 944 O O . PHE A 1 122 ? -13.375 -2.383 -0.621 1.00 95.38 122 PHE A O 1
ATOM 951 N N . ASN A 1 123 ? -12.028 -4.163 -0.563 1.00 96.19 123 ASN A N 1
ATOM 952 C CA . ASN A 1 123 ? -11.950 -4.208 0.898 1.00 96.19 123 ASN A CA 1
ATOM 953 C C . ASN A 1 123 ? -10.787 -3.365 1.442 1.00 96.19 123 ASN A C 1
ATOM 955 O O . ASN A 1 123 ? -10.048 -3.829 2.310 1.00 96.19 123 ASN A O 1
ATOM 959 N N . PHE A 1 124 ? -10.606 -2.143 0.936 1.00 96.19 124 PHE A N 1
ATOM 960 C CA . PHE A 1 124 ? -9.676 -1.161 1.497 1.00 96.19 124 PHE A CA 1
ATOM 961 C C . PHE A 1 124 ? -10.237 0.263 1.406 1.00 96.19 124 PHE A C 1
ATOM 963 O O . PHE A 1 124 ? -10.984 0.581 0.485 1.00 96.19 124 PHE A O 1
ATOM 970 N N . ARG A 1 125 ? -9.877 1.126 2.364 1.00 95.88 125 ARG A N 1
ATOM 971 C CA . ARG A 1 125 ? -10.391 2.508 2.454 1.00 95.88 125 ARG A CA 1
ATOM 972 C C . ARG A 1 125 ? -9.532 3.542 1.744 1.00 95.88 125 ARG A C 1
ATOM 974 O O . ARG A 1 125 ? -10.067 4.531 1.262 1.00 95.88 125 ARG A O 1
ATOM 981 N N . HIS A 1 126 ? -8.223 3.331 1.696 1.00 96.56 126 HIS A N 1
ATOM 982 C CA . HIS A 1 126 ? -7.281 4.214 1.018 1.00 96.56 126 HIS A CA 1
ATOM 983 C C . HIS A 1 126 ? -6.362 3.418 0.100 1.00 96.56 126 HIS A C 1
ATOM 985 O O . HIS A 1 126 ? -6.002 2.275 0.394 1.00 96.56 126 HIS A O 1
ATOM 991 N N . LEU A 1 127 ? -5.922 4.063 -0.976 1.00 96.81 127 LEU A N 1
ATOM 992 C CA . LEU A 1 127 ? -4.769 3.624 -1.742 1.00 96.81 127 LEU A CA 1
ATOM 993 C C . LEU A 1 127 ? -3.565 4.462 -1.315 1.00 96.81 127 LEU A C 1
ATOM 995 O O . LEU A 1 127 ? -3.564 5.680 -1.491 1.00 96.81 127 LEU A O 1
ATOM 999 N N . PHE A 1 128 ? -2.558 3.821 -0.733 1.00 97.00 128 PHE A N 1
ATOM 1000 C CA . PHE A 1 128 ? -1.278 4.450 -0.423 1.00 97.00 128 PHE A CA 1
ATOM 1001 C C . PHE A 1 128 ? -0.324 4.161 -1.573 1.00 97.00 128 PHE A C 1
ATOM 1003 O O . PHE A 1 128 ? -0.104 3.010 -1.940 1.00 97.00 128 PHE A O 1
ATOM 1010 N N . VAL A 1 129 ? 0.228 5.206 -2.167 1.00 95.81 129 VAL A N 1
ATOM 1011 C CA . VAL A 1 129 ? 1.104 5.099 -3.324 1.00 95.81 129 VAL A CA 1
ATOM 1012 C C . VAL A 1 129 ? 2.508 5.459 -2.894 1.00 95.81 129 VAL A C 1
ATOM 1014 O O . VAL A 1 129 ? 2.762 6.574 -2.445 1.00 95.81 129 VAL A O 1
ATOM 1017 N N . LEU A 1 130 ? 3.403 4.492 -3.038 1.00 93.38 130 LEU A N 1
ATOM 1018 C CA . LEU A 1 130 ? 4.833 4.641 -2.841 1.00 93.38 130 LEU A CA 1
ATOM 1019 C C . LEU A 1 130 ? 5.496 4.832 -4.207 1.00 93.38 130 LEU A C 1
ATOM 1021 O O . LEU A 1 130 ? 5.430 3.961 -5.079 1.00 93.38 130 LEU A O 1
ATOM 1025 N N . GLU A 1 131 ? 6.130 5.980 -4.387 1.00 90.94 131 GLU A N 1
ATOM 1026 C CA . GLU A 1 131 ? 6.882 6.321 -5.583 1.00 90.94 131 GLU A CA 1
ATOM 1027 C C . GLU A 1 131 ? 8.318 5.827 -5.469 1.00 90.94 131 GLU A C 1
ATOM 1029 O O . GLU A 1 131 ? 9.095 6.249 -4.612 1.00 90.94 131 GLU A O 1
ATOM 1034 N N . GLU A 1 132 ? 8.675 4.916 -6.362 1.00 80.25 132 GLU A N 1
ATOM 1035 C CA . GLU A 1 132 ? 10.025 4.402 -6.485 1.00 80.25 132 GLU A CA 1
ATOM 1036 C C . GLU A 1 132 ? 10.762 5.190 -7.568 1.00 80.25 132 GLU A C 1
ATOM 1038 O O . GLU A 1 132 ? 10.289 5.343 -8.700 1.00 80.25 132 GLU A O 1
ATOM 1043 N N . SER A 1 133 ? 11.963 5.664 -7.237 1.00 71.19 133 SER A N 1
ATOM 1044 C CA . SER A 1 133 ? 12.917 6.038 -8.275 1.00 71.19 133 SER A CA 1
ATOM 1045 C C . SER A 1 133 ? 13.315 4.760 -9.010 1.00 71.19 133 SER A C 1
ATOM 1047 O O . SER A 1 133 ? 13.712 3.782 -8.374 1.00 71.19 133 SER A O 1
ATOM 1049 N N . LEU A 1 134 ? 13.235 4.754 -10.343 1.00 60.66 134 LEU A N 1
ATOM 1050 C CA . LEU A 1 134 ? 13.684 3.637 -11.192 1.00 60.66 134 LEU A CA 1
ATOM 1051 C C . LEU A 1 134 ? 15.217 3.508 -11.229 1.00 60.66 134 LEU A C 1
ATOM 1053 O O . LEU A 1 134 ? 15.780 3.051 -12.223 1.00 60.66 134 LEU A O 1
ATOM 1057 N N . ASP A 1 135 ? 15.900 3.945 -10.174 1.00 55.78 135 ASP A N 1
ATOM 1058 C CA . ASP A 1 135 ? 17.343 4.042 -10.170 1.00 55.78 135 ASP A CA 1
ATOM 1059 C C . ASP A 1 135 ? 17.977 2.654 -10.317 1.00 55.78 135 ASP A C 1
ATOM 1061 O O . ASP A 1 135 ? 17.594 1.659 -9.688 1.00 55.78 135 ASP A O 1
ATOM 1065 N N . ILE A 1 136 ? 19.008 2.607 -11.149 1.00 51.41 136 ILE A N 1
ATOM 1066 C CA . ILE A 1 136 ? 19.794 1.429 -11.516 1.00 51.41 136 ILE A CA 1
ATOM 1067 C C . ILE A 1 136 ? 20.679 0.927 -10.368 1.00 51.41 136 ILE A C 1
ATOM 1069 O O . ILE A 1 136 ? 21.561 0.104 -10.601 1.00 51.41 136 ILE A O 1
ATOM 1073 N N . ASN A 1 137 ? 20.398 1.304 -9.118 1.00 57.53 137 ASN A N 1
ATOM 1074 C CA . ASN A 1 137 ? 21.090 0.843 -7.912 1.00 57.53 137 ASN A CA 1
ATOM 1075 C C . ASN A 1 137 ? 20.141 0.452 -6.767 1.00 57.53 137 ASN A C 1
ATOM 1077 O O . ASN A 1 137 ? 20.511 0.572 -5.603 1.00 57.53 137 ASN A O 1
ATOM 1081 N N . PHE A 1 138 ? 18.935 -0.046 -7.074 1.00 65.56 138 PHE A N 1
ATOM 1082 C CA . PHE A 1 138 ? 18.058 -0.614 -6.045 1.00 65.56 138 PHE A CA 1
ATOM 1083 C C . PHE A 1 138 ? 18.746 -1.809 -5.370 1.00 65.56 138 PHE A C 1
ATOM 1085 O O . PHE A 1 138 ? 18.871 -2.889 -5.951 1.00 65.56 138 PHE A O 1
ATOM 1092 N N . ASP A 1 139 ? 19.236 -1.583 -4.156 1.00 71.44 139 ASP A N 1
ATOM 1093 C CA . ASP A 1 139 ? 19.916 -2.553 -3.311 1.00 71.44 139 ASP A CA 1
ATOM 1094 C C . ASP A 1 139 ? 19.169 -2.716 -1.979 1.00 71.44 139 ASP A C 1
ATOM 1096 O O . ASP A 1 139 ? 18.092 -2.161 -1.747 1.00 71.44 139 ASP A O 1
ATOM 1100 N N . TYR A 1 140 ? 19.754 -3.495 -1.075 1.00 72.38 140 TYR A N 1
ATOM 1101 C CA . TYR A 1 140 ? 19.193 -3.705 0.252 1.00 72.38 140 TYR A CA 1
ATOM 1102 C C . TYR A 1 140 ? 18.967 -2.401 1.032 1.00 72.38 140 TYR A C 1
ATOM 1104 O O . TYR A 1 140 ? 17.962 -2.260 1.726 1.00 72.38 140 TYR A O 1
ATOM 1112 N N . ARG A 1 141 ? 19.880 -1.430 0.916 1.00 78.31 141 ARG A N 1
ATOM 1113 C CA . ARG A 1 141 ? 19.775 -0.154 1.633 1.00 78.31 141 ARG A CA 1
ATOM 1114 C C . ARG A 1 141 ? 18.604 0.665 1.111 1.00 78.31 141 ARG A C 1
ATOM 1116 O O . ARG A 1 141 ? 17.885 1.248 1.917 1.00 78.31 141 ARG A O 1
ATOM 1123 N N . HIS A 1 142 ? 18.384 0.655 -0.201 1.00 78.69 142 HIS A N 1
ATOM 1124 C CA . HIS A 1 142 ? 17.219 1.290 -0.809 1.00 78.69 142 HIS A CA 1
ATOM 1125 C C . HIS A 1 142 ? 15.916 0.660 -0.325 1.00 78.69 142 HIS A C 1
ATOM 1127 O O . HIS A 1 142 ? 15.004 1.392 0.039 1.00 78.69 142 HIS A O 1
ATOM 1133 N N . LEU A 1 143 ? 15.834 -0.672 -0.239 1.00 77.94 143 LEU A N 1
ATOM 1134 C CA . LEU A 1 143 ? 14.648 -1.336 0.307 1.00 77.94 143 LEU A CA 1
ATOM 1135 C C . LEU A 1 143 ? 14.365 -0.906 1.757 1.00 77.94 143 LEU A C 1
ATOM 1137 O O . LEU A 1 143 ? 13.225 -0.577 2.081 1.00 77.94 143 LEU A O 1
ATOM 1141 N N . LEU A 1 144 ? 15.387 -0.873 2.619 1.00 80.38 144 LEU A N 1
ATOM 1142 C CA . LEU A 1 144 ? 15.224 -0.423 4.008 1.00 80.38 144 LEU A CA 1
ATOM 1143 C C . LEU A 1 144 ? 14.762 1.032 4.090 1.00 80.38 144 LEU A C 1
ATOM 1145 O O . LEU A 1 144 ? 13.864 1.359 4.862 1.00 80.38 144 LEU A O 1
ATOM 1149 N N . GLU A 1 145 ? 15.355 1.902 3.280 1.00 84.38 145 GLU A N 1
ATOM 1150 C CA . GLU A 1 145 ? 14.985 3.313 3.225 1.00 84.38 145 GLU A CA 1
ATOM 1151 C C . GLU A 1 145 ? 13.547 3.503 2.725 1.00 84.38 145 GLU A C 1
ATOM 1153 O O . GLU A 1 145 ? 12.784 4.280 3.295 1.00 84.38 145 GLU A O 1
ATOM 1158 N N . THR A 1 146 ? 13.132 2.731 1.724 1.00 84.56 146 THR A N 1
ATOM 1159 C CA . THR A 1 146 ? 11.751 2.695 1.235 1.00 84.56 146 THR A CA 1
ATOM 1160 C C . THR A 1 146 ? 10.767 2.303 2.338 1.00 84.56 146 THR A C 1
ATOM 1162 O O . THR A 1 146 ? 9.735 2.952 2.512 1.00 84.56 146 THR A O 1
ATOM 1165 N N . ILE A 1 147 ? 11.096 1.284 3.136 1.00 84.75 147 ILE A N 1
ATOM 1166 C CA . ILE A 1 147 ? 10.269 0.866 4.276 1.00 84.75 147 ILE A CA 1
ATOM 1167 C C . ILE A 1 147 ? 10.207 1.980 5.326 1.00 84.75 147 ILE A C 1
ATOM 1169 O O . ILE A 1 147 ? 9.118 2.345 5.763 1.00 84.75 147 ILE A O 1
ATOM 1173 N N . ARG A 1 148 ? 11.343 2.585 5.694 1.00 86.62 148 ARG A N 1
ATOM 1174 C CA . ARG A 1 148 ? 11.385 3.712 6.647 1.00 86.62 148 ARG A CA 1
ATOM 1175 C C . ARG A 1 148 ? 10.504 4.870 6.211 1.00 86.62 148 ARG A C 1
ATOM 1177 O O . ARG A 1 148 ? 9.723 5.388 7.008 1.00 86.62 148 ARG A O 1
ATOM 1184 N N . ARG A 1 149 ? 10.601 5.258 4.940 1.00 89.69 149 ARG A N 1
ATOM 1185 C CA . ARG A 1 149 ? 9.782 6.321 4.353 1.00 89.69 149 ARG A CA 1
ATOM 1186 C C . ARG A 1 149 ? 8.297 6.003 4.433 1.00 89.69 149 ARG A C 1
ATOM 1188 O O . ARG A 1 149 ? 7.522 6.869 4.835 1.00 89.69 149 ARG A O 1
ATOM 1195 N N . LEU A 1 150 ? 7.916 4.762 4.137 1.00 90.44 150 LEU A N 1
ATOM 1196 C CA . LEU A 1 150 ? 6.540 4.302 4.264 1.00 90.44 150 LEU A CA 1
ATOM 1197 C C . LEU A 1 150 ? 6.027 4.412 5.710 1.00 90.44 150 LEU A C 1
ATOM 1199 O O . LEU A 1 150 ? 4.947 4.950 5.941 1.00 90.44 150 LEU A O 1
ATOM 1203 N N . PHE A 1 151 ? 6.789 3.953 6.703 1.00 88.94 151 PHE A N 1
ATOM 1204 C CA . PHE A 1 151 ? 6.376 4.080 8.107 1.00 88.94 151 PHE A CA 1
ATOM 1205 C C . PHE A 1 151 ? 6.303 5.530 8.569 1.00 88.94 151 PHE A C 1
ATOM 1207 O O . PHE A 1 151 ? 5.355 5.905 9.257 1.00 88.94 151 PHE A O 1
ATOM 1214 N N . ARG A 1 152 ? 7.258 6.369 8.155 1.00 91.12 152 ARG A N 1
ATOM 1215 C CA . ARG A 1 152 ? 7.210 7.809 8.421 1.00 91.12 152 ARG A CA 1
ATOM 1216 C C . ARG A 1 152 ? 5.956 8.437 7.817 1.00 91.12 152 ARG A C 1
ATOM 1218 O O . ARG A 1 152 ? 5.296 9.231 8.483 1.00 91.12 152 ARG A O 1
ATOM 1225 N N . PHE A 1 153 ? 5.600 8.055 6.591 1.00 94.12 153 PHE A N 1
ATOM 1226 C CA . PHE A 1 153 ? 4.358 8.478 5.950 1.00 94.12 153 PHE A CA 1
ATOM 1227 C C . PHE A 1 153 ? 3.130 8.061 6.765 1.00 94.12 153 PHE A C 1
ATOM 1229 O O . PHE A 1 153 ? 2.303 8.913 7.079 1.00 94.12 153 PHE A O 1
ATOM 1236 N N . ILE A 1 154 ? 3.040 6.789 7.169 1.00 92.00 154 ILE A N 1
ATOM 1237 C CA . ILE A 1 154 ? 1.930 6.271 7.986 1.00 92.00 154 ILE A CA 1
ATOM 1238 C C . ILE A 1 154 ? 1.834 7.025 9.318 1.00 92.00 154 ILE A C 1
ATOM 1240 O O . ILE A 1 154 ? 0.741 7.399 9.735 1.00 92.00 154 ILE A O 1
ATOM 1244 N N . SER A 1 155 ? 2.968 7.287 9.971 1.00 90.44 155 SER A N 1
ATOM 1245 C CA . SER A 1 155 ? 3.015 8.036 11.228 1.00 90.44 155 SER A CA 1
ATOM 1246 C C . SER A 1 155 ? 2.457 9.449 11.064 1.00 90.44 155 SER A C 1
ATOM 1248 O O . SER A 1 155 ? 1.582 9.853 11.824 1.00 90.44 155 SER A O 1
ATOM 1250 N N . LEU A 1 156 ? 2.918 10.186 10.049 1.00 91.38 156 LEU A N 1
ATOM 1251 C CA . LEU A 1 156 ? 2.467 11.555 9.780 1.00 91.38 156 LEU A CA 1
ATOM 1252 C C . LEU A 1 156 ? 0.997 11.605 9.340 1.00 91.38 156 LEU A C 1
ATOM 1254 O O . LEU A 1 156 ? 0.254 12.499 9.752 1.00 91.38 156 LEU A O 1
ATOM 1258 N N . HIS A 1 157 ? 0.554 10.621 8.557 1.00 92.12 157 HIS A N 1
ATOM 1259 C CA . HIS A 1 157 ? -0.852 10.460 8.198 1.00 92.12 157 HIS A CA 1
ATOM 1260 C C . HIS A 1 157 ? -1.715 10.224 9.450 1.00 92.12 157 HIS A C 1
ATOM 1262 O O . HIS A 1 157 ? -2.745 10.867 9.626 1.00 92.12 157 HIS A O 1
ATOM 1268 N N . ASN A 1 158 ? -1.281 9.360 10.373 1.00 89.81 158 ASN A N 1
ATOM 1269 C CA . ASN A 1 158 ? -1.998 9.084 11.624 1.00 89.81 158 ASN A CA 1
ATOM 1270 C C . ASN A 1 158 ? -2.059 10.288 12.574 1.00 89.81 158 ASN A C 1
ATOM 1272 O O . ASN A 1 158 ? -2.983 10.373 13.377 1.00 89.81 158 ASN A O 1
ATOM 1276 N N . SER A 1 159 ? -1.105 11.219 12.494 1.00 88.00 159 SER A N 1
ATOM 1277 C CA . SER A 1 159 ? -1.144 12.466 13.270 1.00 88.00 159 SER A CA 1
ATOM 1278 C C . SER A 1 159 ? -2.181 13.471 12.757 1.00 88.00 159 SER A C 1
ATOM 1280 O O . SER A 1 159 ? -2.524 14.403 13.479 1.00 88.00 159 SER A O 1
ATOM 1282 N N . THR A 1 160 ? -2.660 13.315 11.520 1.00 84.62 160 THR A N 1
ATOM 1283 C CA . THR A 1 160 ? -3.507 14.307 10.832 1.00 84.62 160 THR A CA 1
ATOM 1284 C C . THR A 1 160 ? -4.849 13.750 10.355 1.00 84.62 160 THR A C 1
ATOM 1286 O O . THR A 1 160 ? -5.719 14.513 9.943 1.00 84.62 160 THR A O 1
ATOM 1289 N N . SER A 1 161 ? -5.042 12.433 10.428 1.00 83.19 161 SER A N 1
ATOM 1290 C CA . SER A 1 161 ? -6.199 11.722 9.884 1.00 83.19 161 SER A CA 1
ATOM 1291 C C . SER A 1 161 ? -6.610 10.544 10.778 1.00 83.19 161 SER A C 1
ATOM 1293 O O . SER A 1 161 ? -6.060 10.324 11.858 1.00 83.19 161 SER A O 1
ATOM 1295 N N . THR A 1 162 ? -7.603 9.770 10.334 1.00 81.44 162 THR A N 1
ATOM 1296 C CA . THR A 1 162 ? -8.029 8.552 11.033 1.00 81.44 162 THR A CA 1
ATOM 1297 C C . THR A 1 162 ? -6.853 7.572 11.131 1.00 81.44 162 THR A C 1
ATOM 1299 O O . THR A 1 162 ? -6.236 7.274 10.105 1.00 81.44 162 THR A O 1
ATOM 1302 N N . PRO A 1 163 ? -6.551 7.034 12.330 1.00 88.88 163 PRO A N 1
ATOM 1303 C CA . PRO A 1 163 ? -5.429 6.125 12.501 1.00 88.88 163 PRO A CA 1
ATOM 1304 C C . PRO A 1 163 ? -5.567 4.862 11.647 1.00 88.88 163 PRO A C 1
ATOM 1306 O O . PRO A 1 163 ? -6.523 4.098 11.794 1.00 88.88 163 PRO A O 1
ATOM 1309 N N . ILE A 1 164 ? -4.566 4.626 10.807 1.00 90.31 164 ILE A N 1
ATOM 1310 C CA . ILE A 1 164 ? -4.376 3.423 10.006 1.00 90.31 164 ILE A CA 1
ATOM 1311 C C . ILE A 1 164 ? -3.913 2.292 10.925 1.00 90.31 164 ILE A C 1
ATOM 1313 O O . ILE A 1 164 ? -2.882 2.406 11.592 1.00 90.31 164 ILE A O 1
ATOM 1317 N N . LYS A 1 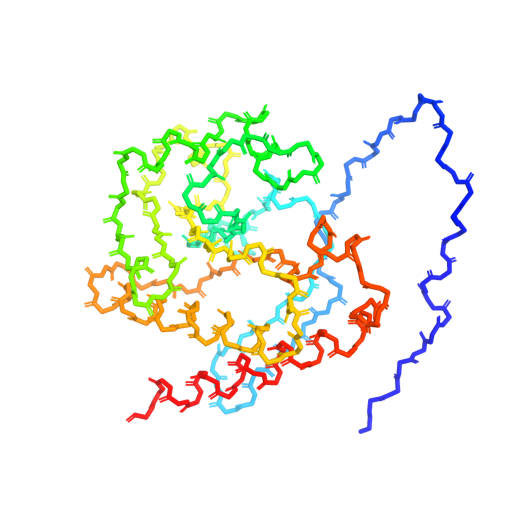165 ? -4.678 1.198 10.963 1.00 90.56 165 LYS A N 1
ATOM 1318 C CA . LYS A 1 165 ? -4.412 0.025 11.809 1.00 90.56 165 LYS A CA 1
ATOM 1319 C C . LYS A 1 165 ? -4.108 -1.225 10.996 1.00 90.56 165 LYS A C 1
ATOM 1321 O O . LYS A 1 165 ? -3.404 -2.100 11.492 1.00 90.56 165 LYS A O 1
ATOM 1326 N N . ARG A 1 166 ? -4.648 -1.332 9.778 1.00 92.38 166 ARG A N 1
ATOM 1327 C CA . ARG A 1 166 ? -4.502 -2.513 8.915 1.00 92.38 166 ARG A CA 1
ATOM 1328 C C . ARG A 1 166 ? -4.085 -2.112 7.516 1.00 92.38 166 ARG A C 1
ATOM 1330 O O . ARG A 1 166 ? -4.808 -1.391 6.830 1.00 92.38 166 ARG A O 1
ATOM 1337 N N . ILE A 1 167 ? -2.930 -2.609 7.099 1.00 93.44 167 ILE A N 1
ATOM 1338 C CA . ILE A 1 167 ? -2.324 -2.269 5.820 1.00 93.44 167 ILE A CA 1
ATOM 1339 C C . ILE A 1 167 ? -1.996 -3.558 5.086 1.00 93.44 167 ILE A C 1
ATOM 1341 O O . ILE A 1 167 ? -1.353 -4.441 5.649 1.00 93.44 167 ILE A O 1
ATOM 1345 N N . ALA A 1 168 ? -2.408 -3.640 3.827 1.00 94.12 168 ALA A N 1
ATOM 1346 C CA . ALA A 1 168 ? -1.916 -4.651 2.905 1.00 94.12 168 ALA A CA 1
ATOM 1347 C C . ALA A 1 168 ? -0.834 -4.036 2.011 1.00 94.12 168 ALA A C 1
ATOM 1349 O O . ALA A 1 168 ? -1.013 -2.931 1.496 1.00 94.12 168 ALA A O 1
ATOM 1350 N N . LEU A 1 169 ? 0.274 -4.746 1.798 1.00 92.00 169 LEU A N 1
ATOM 1351 C CA . LEU A 1 169 ? 1.309 -4.343 0.845 1.00 92.00 169 LEU A CA 1
ATOM 1352 C C . LEU A 1 169 ? 1.770 -5.514 -0.026 1.00 92.00 169 LEU A C 1
ATOM 1354 O O . LEU A 1 169 ? 1.827 -6.648 0.455 1.00 92.00 169 LEU A O 1
ATOM 1358 N N . PRO A 1 170 ? 2.132 -5.260 -1.296 1.00 89.38 170 PRO A N 1
ATOM 1359 C CA . PRO A 1 170 ? 2.876 -6.223 -2.092 1.00 89.38 170 PRO A CA 1
ATOM 1360 C C . PRO A 1 170 ? 4.276 -6.412 -1.507 1.00 89.38 170 PRO A C 1
ATOM 1362 O O . PRO A 1 170 ? 4.780 -5.572 -0.765 1.00 89.38 170 PRO A O 1
ATOM 1365 N N . LEU A 1 171 ? 4.953 -7.488 -1.905 1.00 83.31 171 LEU A N 1
ATOM 1366 C CA . LEU A 1 171 ? 6.387 -7.600 -1.657 1.00 83.31 171 LEU A CA 1
ATOM 1367 C C . LEU A 1 171 ? 7.121 -6.500 -2.438 1.00 83.31 171 LEU A C 1
ATOM 1369 O O . LEU A 1 171 ? 7.207 -6.549 -3.665 1.00 83.31 171 LEU A O 1
ATOM 1373 N N . ILE A 1 172 ? 7.626 -5.502 -1.715 1.00 78.38 172 ILE A N 1
ATOM 1374 C CA . ILE A 1 172 ? 8.350 -4.355 -2.276 1.00 78.38 172 ILE A CA 1
ATOM 1375 C C . ILE A 1 172 ? 9.693 -4.824 -2.842 1.00 78.38 172 ILE A C 1
ATOM 1377 O O . ILE A 1 172 ? 10.336 -5.725 -2.298 1.00 78.38 172 ILE A O 1
ATOM 1381 N N . GLY A 1 173 ? 10.107 -4.239 -3.967 1.00 68.75 173 GLY A N 1
ATOM 1382 C CA . GLY A 1 173 ? 11.342 -4.628 -4.649 1.00 68.75 173 GLY A CA 1
ATOM 1383 C C . GLY A 1 173 ? 11.298 -6.024 -5.281 1.00 68.75 173 GLY A C 1
ATOM 1384 O O . GLY A 1 173 ? 12.332 -6.518 -5.717 1.00 68.75 173 GLY A O 1
ATOM 1385 N N . CYS A 1 174 ? 10.123 -6.664 -5.348 1.00 64.06 174 CYS A N 1
ATOM 1386 C CA . CYS A 1 174 ? 9.882 -7.925 -6.054 1.00 64.06 174 CYS A CA 1
ATOM 1387 C C . CYS A 1 174 ? 8.994 -7.673 -7.294 1.00 64.06 174 CYS A C 1
ATOM 1389 O O . CYS A 1 174 ? 8.126 -6.807 -7.276 1.00 64.06 174 CYS A O 1
ATOM 1391 N N . GLY A 1 175 ? 9.187 -8.417 -8.392 1.00 64.50 175 GLY A N 1
ATOM 1392 C CA . GLY A 1 175 ? 8.406 -8.255 -9.635 1.00 64.50 175 GLY A CA 1
ATOM 1393 C C . GLY A 1 175 ? 9.154 -7.487 -10.731 1.00 64.50 175 GLY A C 1
ATOM 1394 O O . GLY A 1 175 ? 10.345 -7.707 -10.913 1.00 64.50 175 GLY A O 1
ATOM 1395 N N . SER A 1 176 ? 8.492 -6.582 -11.466 1.00 58.16 176 SER A N 1
ATOM 1396 C CA . SER A 1 176 ? 9.130 -5.819 -12.566 1.00 58.16 176 SER A CA 1
ATOM 1397 C C . SER A 1 176 ? 10.363 -5.011 -12.126 1.00 58.16 176 SER A C 1
ATOM 1399 O O . SER A 1 176 ? 11.275 -4.814 -12.921 1.00 58.16 176 SER A O 1
ATOM 1401 N N . ALA A 1 177 ? 10.423 -4.583 -10.859 1.00 51.09 177 ALA A N 1
ATOM 1402 C CA . ALA A 1 177 ? 11.611 -3.957 -10.269 1.00 51.09 177 ALA A CA 1
ATOM 1403 C C . ALA A 1 177 ? 12.768 -4.960 -10.039 1.00 51.09 177 ALA A C 1
ATOM 1405 O O . ALA A 1 177 ? 13.937 -4.596 -10.140 1.00 51.09 177 ALA A O 1
ATOM 1406 N N . ALA A 1 178 ? 12.453 -6.238 -9.795 1.00 47.09 178 ALA A N 1
ATOM 1407 C CA . ALA A 1 178 ? 13.413 -7.334 -9.616 1.00 47.09 178 ALA A CA 1
ATOM 1408 C C . ALA A 1 178 ? 13.796 -8.051 -10.920 1.00 47.09 178 ALA A C 1
ATOM 1410 O O . ALA A 1 178 ? 14.794 -8.768 -10.939 1.00 47.09 178 ALA A O 1
ATOM 1411 N N . ALA A 1 179 ? 13.045 -7.860 -12.013 1.00 44.84 179 ALA A N 1
ATOM 1412 C CA . ALA A 1 179 ? 13.328 -8.461 -13.322 1.00 44.84 179 ALA A CA 1
ATOM 1413 C C . ALA A 1 179 ? 14.728 -8.101 -13.864 1.00 44.84 179 ALA A C 1
ATOM 1415 O O . ALA A 1 179 ? 15.240 -8.772 -14.754 1.00 44.84 179 ALA A O 1
ATOM 1416 N N . PHE A 1 180 ? 15.374 -7.089 -13.281 1.00 41.47 180 PHE A N 1
ATOM 1417 C CA . PHE A 1 180 ? 16.737 -6.678 -13.598 1.00 41.47 180 PHE A CA 1
ATOM 1418 C C . PHE A 1 180 ? 17.816 -7.224 -12.640 1.00 41.47 180 PHE A C 1
ATOM 1420 O O . PHE A 1 180 ? 18.986 -6.908 -12.847 1.00 41.47 180 PHE A O 1
ATOM 1427 N N . ARG A 1 181 ? 17.489 -8.004 -11.587 1.00 52.06 181 ARG A N 1
ATOM 1428 C CA . ARG A 1 181 ? 18.471 -8.409 -10.550 1.00 52.06 181 ARG A CA 1
ATOM 1429 C C . ARG A 1 181 ? 18.196 -9.770 -9.877 1.00 52.06 181 ARG A C 1
ATOM 1431 O O . ARG A 1 181 ? 17.396 -9.840 -8.942 1.00 52.06 181 ARG A O 1
ATOM 1438 N N . PRO A 1 182 ? 18.933 -10.839 -10.224 1.00 47.53 182 PRO A N 1
ATOM 1439 C CA . PRO A 1 182 ? 18.800 -12.147 -9.571 1.00 47.53 182 PRO A CA 1
ATOM 1440 C C . PRO A 1 182 ? 19.284 -12.180 -8.106 1.00 47.53 182 PRO A C 1
ATOM 1442 O O . PRO A 1 182 ? 18.869 -13.054 -7.348 1.00 47.53 182 PRO A O 1
ATOM 1445 N N . GLU A 1 183 ? 20.116 -11.227 -7.670 1.00 50.62 183 GLU A N 1
ATOM 1446 C CA . GLU A 1 183 ? 20.735 -11.236 -6.331 1.00 50.62 183 GLU A CA 1
ATOM 1447 C C . GLU A 1 183 ? 19.760 -10.906 -5.186 1.00 50.62 183 GLU A C 1
ATOM 1449 O O . GLU A 1 183 ? 19.869 -11.462 -4.093 1.00 50.62 183 GLU A O 1
ATOM 1454 N N . ILE A 1 184 ? 18.745 -10.078 -5.454 1.00 50.12 184 IL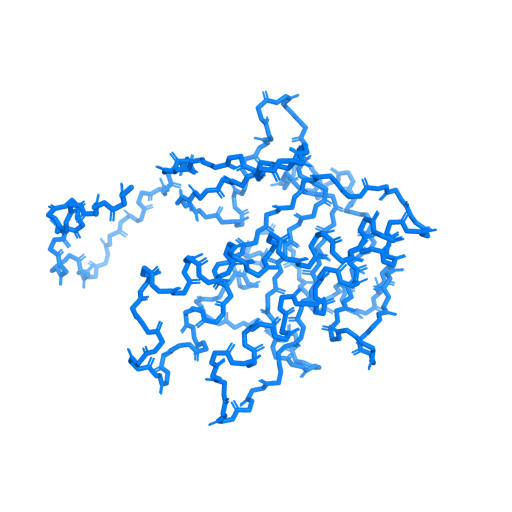E A N 1
ATOM 1455 C CA . ILE A 1 184 ? 17.662 -9.745 -4.506 1.00 50.12 184 ILE A CA 1
ATOM 1456 C C . ILE A 1 184 ? 16.589 -10.857 -4.494 1.00 50.12 184 ILE A C 1
ATOM 1458 O O . ILE A 1 184 ? 15.785 -10.962 -3.572 1.00 50.12 184 ILE A O 1
ATOM 1462 N N . GLY A 1 185 ? 16.624 -11.775 -5.469 1.00 45.69 185 GLY A N 1
ATOM 1463 C CA . GLY A 1 185 ? 15.665 -12.869 -5.644 1.00 45.69 185 GLY A CA 1
ATOM 1464 C C . GLY A 1 185 ? 15.722 -13.988 -4.596 1.00 45.69 185 GLY A C 1
ATOM 1465 O O . GLY A 1 185 ? 14.903 -14.911 -4.652 1.00 45.69 185 GLY A O 1
ATOM 1466 N N . ARG A 1 186 ? 16.628 -13.938 -3.607 1.00 50.66 186 ARG A N 1
ATOM 1467 C CA . ARG A 1 186 ? 16.568 -14.847 -2.449 1.00 50.66 186 ARG A CA 1
ATOM 1468 C C . ARG A 1 186 ? 15.410 -14.426 -1.539 1.00 50.66 186 ARG A C 1
ATOM 1470 O O . ARG A 1 186 ? 15.614 -13.764 -0.526 1.00 50.66 186 ARG A O 1
ATOM 1477 N N . LYS A 1 187 ? 14.192 -14.856 -1.899 1.00 52.16 187 LYS A N 1
ATOM 1478 C CA . LYS A 1 187 ? 12.901 -14.560 -1.235 1.00 52.16 187 LYS A CA 1
ATOM 1479 C C . LYS A 1 187 ? 12.962 -14.596 0.302 1.00 52.16 187 LYS A C 1
ATOM 1481 O O . LYS A 1 187 ? 12.356 -13.759 0.962 1.00 52.16 187 LYS A O 1
ATOM 1486 N N . ASN A 1 188 ? 13.740 -15.521 0.869 1.00 51.31 188 ASN A N 1
ATOM 1487 C CA . ASN A 1 188 ? 13.879 -15.690 2.319 1.00 51.31 188 ASN A CA 1
ATOM 1488 C C . ASN A 1 188 ? 14.695 -14.582 3.005 1.00 51.31 188 ASN A C 1
ATOM 1490 O O . ASN A 1 188 ? 14.429 -14.267 4.162 1.00 51.31 188 ASN A O 1
ATOM 1494 N N . PHE A 1 189 ? 15.677 -13.992 2.317 1.00 54.94 189 PHE A N 1
ATOM 1495 C CA . PHE A 1 189 ? 16.482 -12.894 2.856 1.00 54.94 189 PHE A CA 1
ATOM 1496 C C . PHE A 1 189 ? 15.664 -11.600 2.896 1.00 54.94 189 PHE A C 1
ATOM 1498 O O . PHE A 1 189 ? 15.566 -10.964 3.938 1.00 54.94 189 PHE A O 1
ATOM 1505 N N . VAL A 1 190 ? 14.985 -11.280 1.790 1.00 59.16 190 VAL A N 1
ATOM 1506 C CA . VAL A 1 190 ? 14.164 -10.068 1.656 1.00 59.16 190 VAL A CA 1
ATOM 1507 C C . VAL A 1 190 ? 13.030 -10.041 2.679 1.00 59.16 190 VAL A C 1
ATOM 1509 O O . VAL A 1 190 ? 12.875 -9.049 3.379 1.00 59.16 190 VAL A O 1
ATOM 1512 N N . LEU A 1 191 ? 12.285 -11.140 2.841 1.00 60.81 191 LEU A N 1
ATOM 1513 C CA . LEU A 1 191 ? 11.190 -11.207 3.816 1.00 60.81 191 LEU A CA 1
ATOM 1514 C C . LEU A 1 191 ? 11.664 -10.997 5.255 1.00 60.81 191 LEU A C 1
ATOM 1516 O O . LEU A 1 191 ? 11.058 -10.227 5.993 1.00 60.81 191 LEU A O 1
ATOM 1520 N N . ARG A 1 192 ? 12.748 -11.673 5.654 1.00 65.19 192 ARG A N 1
ATOM 1521 C CA . ARG A 1 192 ? 13.273 -11.564 7.018 1.00 65.19 192 ARG A CA 1
ATOM 1522 C C . ARG A 1 192 ? 13.747 -10.147 7.311 1.00 65.19 192 ARG A C 1
ATOM 1524 O O . ARG A 1 192 ? 13.423 -9.599 8.351 1.00 65.19 192 ARG A O 1
ATOM 1531 N N . SER A 1 193 ? 14.443 -9.546 6.361 1.00 65.44 193 SER A N 1
ATOM 1532 C CA . SER A 1 193 ? 14.918 -8.181 6.479 1.00 65.44 193 SER A CA 1
ATOM 1533 C C . SER A 1 193 ? 13.819 -7.124 6.465 1.00 65.44 193 SER A C 1
ATOM 1535 O O . SER A 1 193 ? 13.917 -6.152 7.207 1.00 65.44 193 SER A O 1
ATOM 1537 N N . ILE A 1 194 ? 12.781 -7.299 5.638 1.00 64.25 194 ILE A N 1
ATOM 1538 C CA . ILE A 1 194 ? 11.601 -6.429 5.660 1.00 64.25 194 ILE A CA 1
ATOM 1539 C C . ILE A 1 194 ? 10.977 -6.494 7.050 1.00 64.25 194 ILE A C 1
ATOM 1541 O O . ILE A 1 194 ? 10.754 -5.453 7.652 1.00 64.25 194 ILE A O 1
ATOM 1545 N N . LEU A 1 195 ? 10.759 -7.702 7.580 1.00 66.00 195 LEU A N 1
ATOM 1546 C CA . LEU A 1 195 ? 10.224 -7.886 8.926 1.00 66.00 195 LEU A CA 1
ATOM 1547 C C . LEU A 1 195 ? 11.121 -7.216 9.971 1.00 66.00 195 LEU A C 1
ATOM 1549 O O . LEU A 1 195 ? 10.636 -6.360 10.697 1.00 66.00 195 LEU A O 1
ATOM 1553 N N . ASP A 1 196 ? 12.416 -7.525 10.010 1.00 69.75 196 ASP A N 1
ATOM 1554 C CA . ASP A 1 196 ? 13.354 -6.960 10.989 1.00 69.75 196 ASP A CA 1
ATOM 1555 C C . ASP A 1 196 ? 13.402 -5.417 10.937 1.00 69.75 196 ASP A C 1
ATOM 1557 O O . ASP A 1 196 ? 13.501 -4.760 11.976 1.00 69.75 196 ASP A O 1
ATOM 1561 N N . GLU A 1 197 ? 13.266 -4.809 9.756 1.00 69.31 197 GLU A N 1
ATOM 1562 C CA . GLU A 1 197 ? 13.202 -3.351 9.629 1.00 69.31 197 GLU A CA 1
ATOM 1563 C C . GLU A 1 197 ? 11.835 -2.785 10.029 1.00 69.31 197 GLU A C 1
ATOM 1565 O O . GLU A 1 197 ? 11.784 -1.792 10.749 1.00 69.31 197 GLU A O 1
ATOM 1570 N N . MET A 1 198 ? 10.726 -3.430 9.645 1.00 66.94 198 MET A N 1
ATOM 1571 C CA . MET A 1 198 ? 9.380 -3.067 10.117 1.00 66.94 198 MET A CA 1
ATOM 1572 C C . MET A 1 198 ? 9.328 -3.054 11.653 1.00 66.94 198 MET A C 1
ATOM 1574 O O . MET A 1 198 ? 8.760 -2.144 12.258 1.00 66.94 198 MET A O 1
ATOM 1578 N N . MET A 1 199 ? 9.965 -4.047 12.281 1.00 68.00 199 MET A N 1
ATOM 1579 C CA . MET A 1 199 ? 10.116 -4.167 13.731 1.00 68.00 199 MET A CA 1
ATOM 1580 C C . MET A 1 199 ? 10.901 -2.989 14.319 1.00 68.00 199 MET A C 1
ATOM 1582 O O . MET A 1 199 ? 10.481 -2.391 15.312 1.00 68.00 199 MET A O 1
ATOM 1586 N N . ARG A 1 200 ? 12.044 -2.655 13.711 1.00 69.06 200 ARG A N 1
ATOM 1587 C CA . ARG A 1 200 ? 12.930 -1.585 14.174 1.00 69.06 200 ARG A CA 1
ATOM 1588 C C . ARG A 1 200 ? 12.276 -0.212 14.057 1.00 69.06 200 ARG A C 1
ATOM 1590 O O . ARG A 1 200 ? 12.232 0.519 15.041 1.00 69.06 200 ARG A O 1
ATOM 1597 N N . VAL A 1 201 ? 11.739 0.118 12.884 1.00 62.78 201 VAL A N 1
ATOM 1598 C CA . VAL A 1 201 ? 11.149 1.436 12.612 1.00 62.78 201 VAL A CA 1
ATOM 1599 C C . VAL A 1 201 ? 9.940 1.689 13.501 1.00 62.78 201 VAL A C 1
ATOM 1601 O O . VAL A 1 201 ? 9.769 2.792 14.012 1.00 62.78 201 VAL A O 1
ATOM 1604 N N . LYS A 1 202 ? 9.131 0.658 13.766 1.00 64.00 202 LYS A N 1
ATOM 1605 C CA . LYS A 1 202 ? 8.057 0.771 14.749 1.00 64.00 202 LYS A CA 1
ATOM 1606 C C . LYS A 1 202 ? 8.589 1.166 16.131 1.00 64.00 202 LYS A C 1
ATOM 1608 O O . LYS A 1 202 ? 8.043 2.077 16.742 1.00 64.00 202 LYS A O 1
ATOM 1613 N N . SER A 1 203 ? 9.641 0.500 16.611 1.00 64.50 203 SER A N 1
ATOM 1614 C CA . SER A 1 203 ? 10.231 0.816 17.916 1.00 64.50 203 SER A CA 1
ATOM 1615 C C . SER A 1 203 ? 10.795 2.237 17.986 1.00 64.50 203 SER A C 1
ATOM 1617 O O . SER A 1 203 ? 10.840 2.791 19.078 1.00 64.50 203 SER A O 1
ATOM 1619 N N . GLU A 1 204 ? 11.258 2.797 16.867 1.00 63.91 204 GLU A N 1
ATOM 1620 C CA . GLU A 1 204 ? 11.758 4.176 16.785 1.00 63.91 204 GLU A CA 1
ATOM 1621 C C . GLU A 1 204 ? 10.609 5.201 16.761 1.00 63.91 204 GLU A C 1
ATOM 1623 O O . GLU A 1 204 ? 10.764 6.293 17.289 1.00 63.91 204 GLU A O 1
ATOM 1628 N N . LEU A 1 205 ? 9.448 4.849 16.194 1.00 54.69 205 LEU A N 1
ATOM 1629 C CA . LEU A 1 205 ? 8.261 5.715 16.140 1.00 54.69 205 LEU A CA 1
ATOM 1630 C C . LEU A 1 205 ? 7.411 5.706 17.424 1.00 54.69 205 LEU A C 1
ATOM 1632 O O . LEU A 1 205 ? 6.560 6.575 17.592 1.00 54.69 205 LEU A O 1
ATOM 1636 N N . GLU A 1 206 ? 7.594 4.717 18.303 1.00 59.62 206 GLU A N 1
ATOM 1637 C CA . GLU A 1 206 ? 6.924 4.635 19.613 1.00 59.62 206 GLU A CA 1
ATOM 1638 C C . GLU A 1 206 ? 7.722 5.317 20.753 1.00 59.62 206 GLU A C 1
ATOM 1640 O O . GLU A 1 206 ? 7.253 5.311 21.894 1.00 59.62 206 GLU A O 1
ATOM 1645 N N . GLN A 1 207 ? 8.902 5.889 20.463 1.00 49.00 207 GLN A N 1
ATOM 1646 C CA . GLN A 1 207 ? 9.740 6.677 21.389 1.00 49.00 207 GLN A CA 1
ATOM 1647 C C . GLN A 1 207 ? 9.487 8.179 21.244 1.00 49.00 207 GLN A C 1
ATOM 1649 O O . GLN A 1 207 ? 9.528 8.864 22.291 1.00 49.00 207 GLN A O 1
#

Foldseek 3Di:
DDDDDPPPPPDDPPPPDPDDDPDFPPWAFPDKDDQPPDPDIDTDIDGQQLQDAADPVRAFAAEEEAEDAQPDQPDDPPGSQVSNVVQPDRP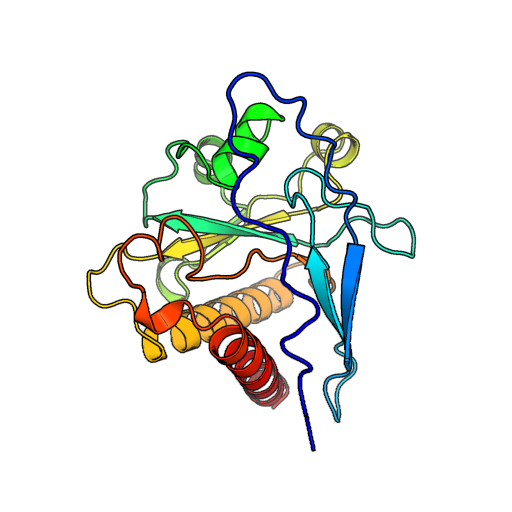VVQVVAWPADPCVQQVKTKGQFDDPVVVVNHRYGIYIYRHDHLDPDPDPVVLLSNLLSVVVVLLVCVVPHPRRDGYHYDQPCDDPNCVVPCVCVPVVVSVVSSVVSNSVSVVVSVD

Organism: NCBI:txid652834

pLDDT: mean 77.22, std 20.49, range [23.27, 97.25]

Secondary structure (DSSP, 8-state):
-----GGG----TT---SS--------EEEEEEE-TTSS-EEEEEES-GGGPPPPTTSPPEEEEEEEEETT-----TTSHHHHHHTTT--HHHHHHSEEEE-HHHHSEEEEPPPPHHHHTT-SEEEEEEEEEP--TT--HHHHHHHHHHHHHHHHHHHHHSSPP--EE---TT-STTTTT-TTTT-HHHHHHHHHHHHHHHHHHHT-

Radius of gyration: 17.39 Å; chains: 1; bounding box: 40×44×47 Å